Protein AF-A0A2G8KIH5-F1 (afdb_monomer)

pLDDT: mean 81.7, std 19.32, range [26.11, 98.56]

Solvent-accessible surface area (backbone atoms only — not comparable to full-atom values): 13060 Å² total; per-residue (Å²): 134,63,74,64,60,58,49,54,49,52,59,50,45,73,72,44,68,70,53,53,25,52,38,55,35,70,76,50,92,48,73,68,52,42,52,55,34,50,53,52,51,42,63,50,26,66,35,80,38,77,44,37,53,89,46,56,67,70,58,41,51,23,44,48,53,39,52,54,51,31,29,76,66,72,37,60,29,47,30,38,33,29,39,65,13,72,61,48,60,40,80,92,76,56,27,44,30,32,70,84,72,50,72,40,69,66,38,49,30,30,29,28,42,33,41,37,31,71,89,36,71,44,49,58,68,59,51,37,44,48,43,45,48,51,47,59,14,73,49,40,40,38,41,38,36,33,50,36,46,71,54,81,65,51,84,49,62,68,26,32,52,52,31,46,77,64,65,34,45,42,35,41,30,45,97,92,44,54,33,31,52,41,55,90,76,27,39,41,17,34,58,73,90,64,43,76,53,46,73,65,59,49,49,53,52,51,50,51,50,54,51,51,51,51,51,51,53,51,32,66,74,64,76,52,76,69,69,66,60,52,59,69,61,64,76,68,71,71,78,91,72,133

Secondary structure (DSSP, 8-state):
--HHHHHHHHHHHHH--THHHHHHHHT---HHHHHHHHHHHHHHHTSEEE--TTS-HHHHHHHHHHHHHHHHTT--B-EEEEES-EEEEETTTTEEEETTS-EEE--TTB-EEEEEEEEEEPPHHHHHHHHHHHHT-TT--EEEEEEEEPPSB---THHHHHHHHTT-EEEEEETTEEEEEETTTTEEEETTTT-B--HHHHHHHHHHHHHHHHHHHHHHHHT--GGGHHHHHTT-------

Mean predicted aligned error: 10.1 Å

Radius of gyration: 20.55 Å; Cα contacts (8 Å, |Δi|>4): 391; chains: 1; bounding box: 55×41×64 Å

Organism: Stichopus japonicus (NCBI:txid307972)

Structure (mmCIF, N/CA/C/O backbone):
data_AF-A0A2G8KIH5-F1
#
_entry.id   AF-A0A2G8KIH5-F1
#
loop_
_atom_site.group_PDB
_atom_site.id
_atom_site.type_symbol
_atom_site.label_atom_id
_atom_site.label_alt_id
_atom_site.label_comp_id
_atom_site.label_asym_id
_atom_site.label_entity_id
_atom_site.label_seq_id
_atom_site.pdbx_PDB_ins_code
_atom_site.Cartn_x
_atom_site.Cartn_y
_atom_site.Cartn_z
_atom_site.occupancy
_atom_site.B_iso_or_equiv
_atom_site.auth_seq_id
_atom_site.auth_comp_id
_atom_site.auth_asym_id
_atom_site.auth_atom_id
_atom_site.pdbx_PDB_model_num
ATOM 1 N N . MET A 1 1 ? -20.483 -4.257 38.432 1.00 44.75 1 MET A N 1
ATOM 2 C CA . MET A 1 1 ? -19.067 -3.840 38.287 1.00 44.75 1 MET A CA 1
ATOM 3 C C . MET A 1 1 ? -18.610 -3.176 39.581 1.00 44.75 1 MET A C 1
ATOM 5 O O . MET A 1 1 ? -19.359 -2.371 40.115 1.00 44.75 1 MET A O 1
ATOM 9 N N . ASN A 1 2 ? -17.436 -3.543 40.108 1.00 40.69 2 ASN A N 1
ATOM 10 C CA . ASN A 1 2 ? -16.870 -2.993 41.349 1.00 40.69 2 ASN A CA 1
ATOM 11 C C . ASN A 1 2 ? -16.394 -1.539 41.118 1.00 40.69 2 ASN A C 1
ATOM 13 O O . ASN A 1 2 ? -15.631 -1.292 40.184 1.00 40.69 2 ASN A O 1
ATOM 17 N N . SER A 1 3 ? -16.833 -0.589 41.952 1.00 47.31 3 SER A N 1
ATOM 18 C CA . SER A 1 3 ? -16.525 0.851 41.833 1.00 47.31 3 SER A CA 1
ATOM 19 C C . SER A 1 3 ? -15.026 1.169 41.911 1.00 47.31 3 SER A C 1
ATOM 21 O O . SER A 1 3 ? -14.581 2.189 41.390 1.00 47.31 3 SER A O 1
ATOM 23 N N . ILE A 1 4 ? -14.236 0.270 42.501 1.00 46.50 4 ILE A N 1
ATOM 24 C CA . ILE A 1 4 ? -12.775 0.369 42.580 1.00 46.50 4 ILE A CA 1
ATOM 25 C C . ILE A 1 4 ? -12.133 0.058 41.221 1.00 46.50 4 ILE A C 1
ATOM 27 O O . ILE A 1 4 ? -11.224 0.763 40.794 1.00 46.50 4 ILE A O 1
ATOM 31 N N . ALA A 1 5 ? -12.643 -0.944 40.498 1.00 43.53 5 ALA A N 1
ATOM 32 C CA . ALA A 1 5 ? -12.112 -1.324 39.188 1.00 43.53 5 ALA A CA 1
ATOM 33 C C . ALA A 1 5 ? -12.345 -0.225 38.137 1.00 43.53 5 ALA A C 1
ATOM 35 O O . ALA A 1 5 ? -11.455 0.070 37.345 1.00 43.53 5 ALA A O 1
ATOM 36 N N . ALA A 1 6 ? -13.511 0.428 38.175 1.00 43.19 6 ALA A N 1
ATOM 37 C CA . ALA A 1 6 ? -13.822 1.551 37.290 1.00 43.19 6 ALA A CA 1
ATOM 38 C C . ALA A 1 6 ? -12.925 2.774 37.558 1.00 43.19 6 ALA A C 1
ATOM 40 O O . ALA A 1 6 ? -12.459 3.416 36.620 1.00 43.19 6 ALA A O 1
ATOM 41 N N . ARG A 1 7 ? -12.640 3.069 38.835 1.00 47.34 7 ARG A N 1
ATOM 42 C CA . ARG A 1 7 ? -11.774 4.187 39.234 1.00 47.34 7 ARG A CA 1
ATOM 43 C C . ARG A 1 7 ? -10.314 3.947 38.845 1.00 47.34 7 ARG A C 1
ATOM 45 O O . ARG A 1 7 ? -9.699 4.817 38.243 1.00 47.34 7 ARG A O 1
ATOM 52 N N . ASN A 1 8 ? -9.804 2.739 39.082 1.00 52.28 8 ASN A N 1
ATOM 53 C CA . ASN A 1 8 ? -8.441 2.363 38.698 1.00 52.28 8 ASN A CA 1
ATOM 54 C C . ASN A 1 8 ? -8.235 2.411 37.178 1.00 52.28 8 ASN A C 1
ATOM 56 O O . ASN A 1 8 ? -7.179 2.834 36.715 1.00 52.28 8 ASN A O 1
ATOM 60 N N . LEU A 1 9 ? -9.248 2.011 36.400 1.00 52.78 9 LEU A N 1
ATOM 61 C CA . LEU A 1 9 ? -9.215 2.123 34.944 1.00 52.78 9 LEU A CA 1
ATOM 62 C C . LEU A 1 9 ? -9.191 3.592 34.501 1.00 52.78 9 LEU A C 1
ATOM 64 O O . LEU A 1 9 ? -8.391 3.954 33.647 1.00 52.78 9 LEU A O 1
ATOM 68 N N . HIS A 1 10 ? -10.009 4.451 35.112 1.00 52.84 10 HIS A N 1
ATOM 69 C CA . HIS A 1 10 ? -10.031 5.886 34.820 1.00 52.84 10 HIS A CA 1
ATOM 70 C C . HIS A 1 10 ? -8.690 6.578 35.131 1.00 52.84 10 HIS A C 1
ATOM 72 O O . HIS A 1 10 ? -8.164 7.319 34.299 1.00 52.84 10 HIS A O 1
ATOM 78 N N . ASP A 1 11 ? -8.094 6.287 36.290 1.00 56.62 11 ASP A N 1
ATOM 79 C CA . ASP A 1 11 ? -6.792 6.839 36.687 1.00 56.62 11 ASP A CA 1
ATOM 80 C C . ASP A 1 11 ? -5.658 6.341 35.783 1.00 56.62 11 ASP A C 1
ATOM 82 O O . ASP A 1 11 ? -4.744 7.099 35.454 1.00 56.62 11 ASP A O 1
ATOM 86 N N . TYR A 1 12 ? -5.728 5.082 35.344 1.00 56.78 12 TYR A N 1
ATOM 87 C CA . TYR A 1 12 ? -4.801 4.520 34.367 1.00 56.78 12 TYR A CA 1
ATOM 88 C C . TYR A 1 12 ? -4.930 5.226 33.010 1.00 56.78 12 TYR A C 1
ATOM 90 O O . TYR A 1 12 ? -3.930 5.713 32.488 1.00 56.78 12 TYR A O 1
ATOM 98 N N . LEU A 1 13 ? -6.155 5.378 32.489 1.00 55.88 13 LEU A N 1
ATOM 99 C CA . LEU A 1 13 ? -6.454 6.048 31.216 1.00 55.88 13 LEU A CA 1
ATOM 100 C C . LEU A 1 13 ? -5.946 7.494 31.155 1.00 55.88 13 LEU A C 1
ATOM 102 O O . LEU A 1 13 ? -5.485 7.942 30.108 1.00 55.88 13 LEU A O 1
ATOM 106 N N . ASN A 1 14 ? -6.008 8.232 32.263 1.00 61.22 14 ASN A N 1
ATOM 107 C CA . ASN A 1 14 ? -5.551 9.623 32.312 1.00 61.22 14 ASN A CA 1
ATOM 108 C C . ASN A 1 14 ? -4.023 9.775 32.373 1.00 61.22 14 ASN A C 1
ATOM 110 O O . ASN A 1 14 ? -3.515 10.866 32.119 1.00 61.22 14 ASN A O 1
ATOM 114 N N . ARG A 1 15 ? -3.283 8.705 32.689 1.00 60.44 15 ARG A N 1
ATOM 115 C CA . ARG A 1 15 ? -1.810 8.713 32.745 1.00 60.44 15 ARG A CA 1
ATOM 116 C C . ARG A 1 15 ? -1.147 8.348 31.420 1.00 60.44 15 ARG A C 1
ATOM 118 O O . ARG A 1 15 ? 0.047 8.588 31.263 1.00 60.44 15 ARG A O 1
ATOM 125 N N . ILE A 1 16 ? -1.892 7.769 30.483 1.00 58.06 16 ILE A N 1
ATOM 126 C CA . ILE A 1 16 ? -1.379 7.371 29.168 1.00 58.06 16 ILE A CA 1
ATOM 127 C C . ILE A 1 16 ? -1.560 8.516 28.167 1.00 58.06 16 ILE A C 1
ATOM 129 O O . ILE A 1 16 ? -2.554 9.240 28.206 1.00 58.06 16 ILE A O 1
ATOM 133 N N . GLN A 1 17 ? -0.597 8.704 27.265 1.00 55.84 17 GLN A N 1
ATOM 134 C CA . GLN A 1 17 ? -0.629 9.763 26.251 1.00 55.84 17 GLN A CA 1
ATOM 135 C C . GLN A 1 17 ? -0.880 9.186 24.852 1.00 55.84 17 GLN A C 1
ATOM 137 O O . GLN A 1 17 ? -0.454 8.079 24.532 1.00 55.84 17 GLN A O 1
ATOM 142 N N . GLY A 1 18 ? -1.560 9.953 23.996 1.00 62.53 18 GLY A N 1
ATOM 143 C CA . GLY A 1 18 ? -1.723 9.625 22.576 1.00 62.53 18 GLY A CA 1
ATOM 144 C C . GLY A 1 18 ? -2.554 8.364 22.300 1.00 62.53 18 GLY A C 1
ATOM 145 O O . GLY A 1 18 ? -3.631 8.180 22.868 1.00 62.53 18 GLY A O 1
ATOM 146 N N . CYS A 1 19 ? -2.062 7.509 21.397 1.00 54.28 19 CYS A N 1
ATOM 147 C CA . CYS A 1 19 ? -2.778 6.327 20.896 1.00 54.28 19 CYS A CA 1
ATOM 148 C C . CYS A 1 19 ? -3.065 5.280 21.984 1.00 54.28 19 CYS A C 1
ATOM 150 O O . CYS A 1 19 ? -4.083 4.597 21.909 1.00 54.28 19 CYS A O 1
ATOM 152 N N . ASP A 1 20 ? -2.231 5.194 23.023 1.00 58.31 20 ASP A N 1
ATOM 153 C CA . ASP A 1 20 ? -2.414 4.233 24.117 1.00 58.31 20 ASP A CA 1
ATOM 154 C C . ASP A 1 20 ? -3.652 4.564 24.970 1.00 58.31 20 ASP A C 1
ATOM 156 O O . ASP A 1 20 ? -4.414 3.675 25.354 1.00 58.31 20 ASP A O 1
ATOM 160 N N . ARG A 1 21 ? -3.913 5.860 25.201 1.00 63.53 21 ARG A N 1
ATOM 161 C CA . ARG A 1 21 ? -5.134 6.329 25.876 1.00 63.53 21 ARG A CA 1
ATOM 162 C C . ARG A 1 21 ? -6.376 5.968 25.066 1.00 63.53 21 ARG A C 1
ATOM 164 O O . ARG A 1 21 ? -7.368 5.515 25.628 1.00 63.53 21 ARG A O 1
ATOM 171 N N . LEU A 1 22 ? -6.309 6.127 23.745 1.00 57.97 22 LEU A N 1
ATOM 172 C CA . LEU A 1 22 ? -7.418 5.843 22.832 1.00 57.97 22 LEU A CA 1
ATOM 173 C C . LEU A 1 22 ? -7.707 4.345 22.703 1.00 57.97 22 LEU A C 1
ATOM 175 O O . LEU A 1 22 ? -8.871 3.951 22.747 1.00 57.97 22 LEU A O 1
ATOM 179 N N . ALA A 1 23 ? -6.672 3.508 22.619 1.00 55.03 23 ALA A N 1
ATOM 180 C CA . ALA A 1 23 ? -6.821 2.054 22.615 1.00 55.03 23 ALA A CA 1
ATOM 181 C C . ALA A 1 23 ? -7.496 1.551 23.902 1.00 55.03 23 ALA A C 1
ATOM 183 O O . ALA A 1 23 ? -8.352 0.671 23.862 1.00 55.03 23 ALA A O 1
ATOM 184 N N . ALA A 1 24 ? -7.176 2.154 25.045 1.00 57.16 24 ALA A N 1
ATOM 185 C CA . ALA A 1 24 ? -7.791 1.793 26.312 1.00 57.16 24 ALA A CA 1
ATOM 186 C C . ALA A 1 24 ? -9.227 2.362 26.474 1.00 57.16 24 ALA A C 1
ATOM 188 O O . ALA A 1 24 ? -10.073 1.708 27.091 1.00 57.16 24 ALA A O 1
ATOM 189 N N . PHE A 1 25 ? -9.564 3.499 25.844 1.00 60.28 25 PHE A N 1
ATOM 190 C CA . PHE A 1 25 ? -10.954 3.980 25.734 1.00 60.28 25 PHE A CA 1
ATOM 191 C C . PHE A 1 25 ? -11.845 3.031 24.920 1.00 60.28 25 PHE A C 1
ATOM 193 O O . PHE A 1 25 ? -12.994 2.803 25.294 1.00 60.28 25 PHE A O 1
ATOM 200 N N . VAL A 1 26 ? -11.316 2.426 23.849 1.00 54.31 26 VAL A N 1
ATOM 201 C CA . VAL A 1 26 ? -12.044 1.433 23.034 1.00 54.31 26 VAL A CA 1
ATOM 202 C C . VAL A 1 26 ? -12.503 0.220 23.854 1.00 54.31 26 VAL A C 1
ATOM 204 O O . VAL A 1 26 ? -13.514 -0.391 23.514 1.00 54.31 26 VAL A O 1
ATOM 207 N N . CYS A 1 27 ? -11.803 -0.106 24.942 1.00 53.06 27 CYS A N 1
ATOM 208 C CA . CYS A 1 27 ? -12.094 -1.246 25.813 1.00 53.06 27 CYS A CA 1
ATOM 209 C C . CYS A 1 27 ? -13.079 -0.943 26.966 1.00 53.06 27 CYS A C 1
ATOM 211 O O . CYS A 1 27 ? -13.251 -1.792 27.840 1.00 53.06 27 CYS A O 1
ATOM 213 N N . SER A 1 28 ? -13.695 0.247 27.024 1.00 55.59 28 SER A N 1
ATOM 214 C CA . SER A 1 28 ? -14.550 0.680 28.149 1.00 55.59 28 SER A CA 1
ATOM 215 C C . SER A 1 28 ? -16.063 0.611 27.844 1.00 55.59 28 SER A C 1
ATOM 217 O O . SER A 1 28 ? -16.487 0.805 26.709 1.00 55.59 28 SER A O 1
ATOM 219 N N . ASN A 1 29 ? -16.891 0.346 28.872 1.00 51.88 29 ASN A N 1
ATOM 220 C CA . ASN A 1 29 ? -18.292 -0.119 28.744 1.00 51.88 29 ASN A CA 1
ATOM 221 C C . ASN A 1 29 ? -19.403 0.923 29.030 1.00 51.88 29 ASN A C 1
ATOM 223 O O . ASN A 1 29 ? -20.553 0.526 29.228 1.00 51.88 29 ASN A O 1
ATOM 227 N N . THR A 1 30 ? -19.129 2.232 29.094 1.00 58.56 30 THR A N 1
ATOM 228 C CA . THR A 1 30 ? -20.209 3.235 29.252 1.00 58.56 30 THR A CA 1
ATOM 229 C C . THR A 1 30 ? -20.526 3.939 27.934 1.00 58.56 30 THR A C 1
ATOM 231 O O . THR A 1 30 ? -19.651 4.151 27.097 1.00 58.56 30 THR A O 1
ATOM 234 N N . LYS A 1 31 ? -21.801 4.297 27.737 1.00 60.53 31 LYS A N 1
ATOM 235 C CA . LYS A 1 31 ? -22.303 4.867 26.477 1.00 60.53 31 LYS A CA 1
ATOM 236 C C . LYS A 1 31 ? -21.654 6.219 26.135 1.00 60.53 31 LYS A C 1
ATOM 238 O O . LYS A 1 31 ? -21.256 6.417 24.996 1.00 60.53 31 LYS A O 1
ATOM 243 N N . GLU A 1 32 ? -21.470 7.097 27.121 1.00 61.38 32 GLU A N 1
ATOM 244 C CA . GLU A 1 32 ? -20.776 8.386 26.938 1.00 61.38 32 GLU A CA 1
ATOM 245 C C . GLU A 1 32 ? -19.287 8.207 26.603 1.00 61.38 32 GLU A C 1
ATOM 247 O O . GLU A 1 32 ? -18.775 8.869 25.704 1.00 61.38 32 GLU A O 1
ATOM 252 N N . GLN A 1 33 ? -18.596 7.260 27.249 1.00 63.09 33 GLN A N 1
ATOM 253 C CA . GLN A 1 33 ? -17.182 6.981 26.960 1.00 63.09 33 GLN A CA 1
ATOM 254 C C . GLN A 1 33 ? -16.986 6.342 25.578 1.00 63.09 33 GLN A C 1
ATOM 256 O O . GLN A 1 33 ? -15.967 6.577 24.930 1.00 63.09 33 GLN A O 1
ATOM 261 N N . LEU A 1 34 ? -17.965 5.566 25.103 1.00 63.59 34 LEU A N 1
ATOM 262 C CA . LEU A 1 34 ? -17.984 5.009 23.748 1.00 63.59 34 LEU A CA 1
ATOM 263 C C . LEU A 1 34 ? -18.144 6.101 22.680 1.00 63.59 34 LEU A C 1
ATOM 265 O O . LEU A 1 34 ? -17.485 6.032 21.638 1.00 63.59 34 LEU A O 1
ATOM 269 N N . GLU A 1 35 ? -18.981 7.113 22.924 1.00 66.69 35 GLU A N 1
ATOM 270 C CA . GLU A 1 35 ? -19.151 8.250 22.010 1.00 66.69 35 GLU A CA 1
ATOM 271 C C . GLU A 1 35 ? -17.918 9.160 21.990 1.00 66.69 35 GLU A C 1
ATOM 273 O O . GLU A 1 35 ? -17.405 9.485 20.915 1.00 66.69 35 GLU A O 1
ATOM 278 N N . GLU A 1 36 ? -17.382 9.508 23.161 1.00 69.62 36 GLU A N 1
ATOM 279 C CA . GLU A 1 36 ? -16.165 10.315 23.277 1.00 69.62 36 GLU A CA 1
ATOM 280 C C . GLU A 1 36 ? -14.950 9.593 22.670 1.00 69.62 36 GLU A C 1
ATOM 282 O O . GLU A 1 36 ? -14.199 10.177 21.882 1.00 69.62 36 GLU A O 1
ATOM 287 N N . GLY A 1 37 ? -14.816 8.289 22.935 1.00 68.12 37 GLY A N 1
ATOM 288 C CA . GLY A 1 37 ? -13.809 7.431 22.317 1.00 68.12 37 GLY A CA 1
ATOM 289 C C . GLY A 1 37 ? -13.945 7.378 20.794 1.00 68.12 37 GLY A C 1
ATOM 290 O O . GLY A 1 37 ? -12.952 7.520 20.085 1.00 68.12 37 GLY A O 1
ATOM 291 N N . SER A 1 38 ? -15.167 7.260 20.264 1.00 71.25 38 SER A N 1
ATOM 292 C CA . SER A 1 38 ? -15.409 7.249 18.812 1.00 71.25 38 SER A CA 1
ATOM 293 C C . SER A 1 38 ? -15.054 8.582 18.150 1.00 71.25 38 SER A C 1
ATOM 295 O O . SER A 1 38 ? -14.462 8.594 17.069 1.00 71.25 38 SER A O 1
ATOM 297 N N . LYS A 1 39 ? -15.357 9.712 18.803 1.00 75.38 39 LYS A N 1
ATOM 298 C CA . LYS A 1 39 ? -14.958 11.047 18.333 1.00 75.38 39 LYS A CA 1
ATOM 299 C C . LYS A 1 39 ? -13.437 11.196 18.313 1.00 75.38 39 LYS A C 1
ATOM 301 O O . LYS A 1 39 ? -12.877 11.699 17.343 1.00 75.38 39 LYS A O 1
ATOM 306 N N . ALA A 1 40 ? -12.761 10.722 19.354 1.00 74.94 40 ALA A N 1
ATOM 307 C CA . ALA A 1 40 ? -11.313 10.809 19.445 1.00 74.94 40 ALA A CA 1
ATOM 308 C C . ALA A 1 40 ? -10.599 9.898 18.426 1.00 74.94 40 ALA A C 1
ATOM 310 O O . ALA A 1 40 ? -9.659 10.343 17.770 1.00 74.94 40 ALA A O 1
ATOM 311 N N . ILE A 1 41 ? -11.088 8.669 18.218 1.00 78.31 41 ILE A N 1
ATOM 312 C CA . ILE A 1 41 ? -10.602 7.765 17.159 1.00 78.31 41 ILE A CA 1
ATOM 313 C C . ILE A 1 41 ? -10.773 8.411 15.788 1.00 78.31 41 ILE A C 1
ATOM 315 O O . ILE A 1 41 ? -9.831 8.415 14.999 1.00 78.31 41 ILE A O 1
ATOM 319 N N . ARG A 1 42 ? -11.944 9.002 15.516 1.00 83.50 42 ARG A N 1
ATOM 320 C CA . ARG A 1 42 ? -12.210 9.710 14.259 1.00 83.50 42 ARG A CA 1
ATOM 321 C C . ARG A 1 42 ? -11.207 10.838 14.029 1.00 83.50 42 ARG A C 1
ATOM 323 O O . ARG A 1 42 ? -10.658 10.925 12.940 1.00 83.50 42 ARG A O 1
ATOM 330 N N . ASN A 1 43 ? -10.921 11.648 15.047 1.00 79.19 43 ASN A N 1
ATOM 331 C CA . ASN A 1 43 ? -9.950 12.738 14.929 1.00 79.19 43 ASN A CA 1
ATOM 332 C C . ASN A 1 43 ? -8.535 12.246 14.587 1.00 79.19 43 ASN A C 1
ATOM 334 O O . ASN A 1 43 ? -7.806 12.945 13.885 1.00 79.19 43 ASN A O 1
ATOM 338 N N . VAL A 1 44 ? -8.133 11.074 15.093 1.00 82.69 44 VAL A N 1
ATOM 339 C CA . VAL A 1 44 ? -6.844 10.457 14.742 1.00 82.69 44 VAL A CA 1
ATOM 340 C C . VAL A 1 44 ? -6.877 9.906 13.321 1.00 82.69 44 VAL A C 1
ATOM 342 O O . VAL A 1 44 ? -5.991 10.219 12.538 1.00 82.69 44 VAL A O 1
ATOM 345 N N . CYS A 1 45 ? -7.917 9.150 12.969 1.00 89.06 45 CYS A N 1
ATOM 346 C CA . CYS A 1 45 ? -8.030 8.486 11.668 1.00 89.06 45 CYS A CA 1
ATOM 347 C C . CYS A 1 45 ? -8.276 9.456 10.503 1.00 89.06 45 CYS A C 1
ATOM 349 O O . CYS A 1 45 ? -8.079 9.078 9.358 1.00 89.06 45 CYS A O 1
ATOM 351 N N . GLN A 1 46 ? -8.695 10.695 10.777 1.00 90.25 46 GLN A N 1
ATOM 352 C CA . GLN A 1 46 ? -8.819 11.751 9.768 1.00 90.25 46 GLN A CA 1
ATOM 353 C C . GLN A 1 46 ? -7.475 12.342 9.326 1.00 90.25 46 GLN A C 1
ATOM 355 O O . GLN A 1 46 ? -7.427 13.071 8.336 1.00 90.25 46 GLN A O 1
ATOM 360 N N . LYS A 1 47 ? -6.403 12.056 10.068 1.00 88.38 47 LYS A N 1
ATOM 361 C CA . LYS A 1 47 ? -5.035 12.469 9.762 1.00 88.38 47 LYS A CA 1
ATOM 362 C C . LYS A 1 47 ? -4.240 11.274 9.251 1.00 88.38 47 LYS A C 1
ATOM 364 O O . LYS A 1 47 ? -4.698 10.136 9.304 1.00 88.38 47 LYS A O 1
ATOM 369 N N . GLU A 1 48 ? -3.027 11.555 8.803 1.00 91.81 48 GLU A N 1
ATOM 370 C CA . GLU A 1 48 ? -2.020 10.531 8.571 1.00 91.81 48 GLU A CA 1
ATOM 371 C C . GLU A 1 48 ? -1.644 9.841 9.892 1.00 91.81 48 GLU A C 1
ATOM 373 O O . GLU A 1 48 ? -1.335 10.501 10.892 1.00 91.81 48 GLU A O 1
ATOM 378 N N . VAL A 1 49 ? -1.707 8.507 9.906 1.00 92.88 49 VAL A N 1
ATOM 379 C CA . VAL A 1 49 ? -1.360 7.682 11.066 1.00 92.88 49 VAL A CA 1
ATOM 380 C C . VAL A 1 49 ? -0.095 6.886 10.771 1.00 92.88 49 VAL A C 1
ATOM 382 O O . VAL A 1 49 ? -0.082 5.997 9.924 1.00 92.88 49 VAL A O 1
ATOM 385 N N . ASP A 1 50 ? 0.959 7.173 11.526 1.00 92.38 50 ASP A N 1
ATOM 386 C CA . ASP A 1 50 ? 2.261 6.532 11.359 1.00 92.38 50 ASP A CA 1
ATOM 387 C C . ASP A 1 50 ? 2.397 5.241 12.193 1.00 92.38 50 ASP A C 1
ATOM 389 O O . ASP A 1 50 ? 2.324 5.242 13.433 1.00 92.38 50 ASP A O 1
ATOM 393 N N . VAL A 1 51 ? 2.644 4.129 11.500 1.00 94.88 51 VAL A N 1
ATOM 394 C CA . VAL A 1 51 ? 3.062 2.839 12.058 1.00 94.88 51 VAL A CA 1
ATOM 395 C C . VAL A 1 51 ? 4.548 2.655 11.756 1.00 94.88 51 VAL A C 1
ATOM 397 O O . VAL A 1 51 ? 4.925 1.912 10.854 1.00 94.88 51 VAL A O 1
ATOM 400 N N . SER A 1 52 ? 5.396 3.345 12.518 1.00 93.75 52 SER A N 1
ATOM 401 C CA . SER A 1 52 ? 6.848 3.335 12.316 1.00 93.75 52 SER A CA 1
ATOM 402 C C . SER A 1 52 ? 7.584 2.214 13.054 1.00 93.75 52 SER A C 1
ATOM 404 O O . SER A 1 52 ? 7.284 1.921 14.214 1.00 93.75 52 SER A O 1
ATOM 406 N N . TRP A 1 53 ? 8.630 1.664 12.426 1.00 94.19 53 TRP A N 1
ATOM 407 C CA . TRP A 1 53 ? 9.600 0.764 13.062 1.00 94.19 53 TRP A CA 1
ATOM 408 C C . TRP A 1 53 ? 10.331 1.412 14.245 1.00 94.19 53 TRP A C 1
ATOM 410 O O . TRP A 1 53 ? 10.660 0.730 15.212 1.00 94.19 53 TRP A O 1
ATOM 420 N N . PHE A 1 54 ? 10.520 2.733 14.216 1.00 90.88 54 PHE A N 1
ATOM 421 C CA . PHE A 1 54 ? 11.189 3.484 15.281 1.00 90.88 54 PHE A CA 1
ATOM 422 C C . PHE A 1 54 ? 10.313 3.660 16.530 1.00 90.88 54 PHE A C 1
ATOM 424 O O . PHE A 1 54 ? 10.796 4.040 17.601 1.00 90.88 54 PHE A O 1
ATOM 431 N N . HIS A 1 55 ? 9.013 3.373 16.432 1.00 88.00 55 HIS A N 1
ATOM 432 C CA . HIS A 1 55 ? 8.137 3.336 17.592 1.00 88.00 55 HIS A CA 1
ATOM 433 C C . HIS A 1 55 ? 8.356 2.061 18.407 1.00 88.00 55 HIS A C 1
ATOM 435 O O . HIS A 1 55 ? 8.504 0.971 17.861 1.00 88.00 55 HIS A O 1
ATOM 441 N N . LYS A 1 56 ? 8.268 2.182 19.738 1.00 89.31 56 LYS A N 1
ATOM 442 C CA . LYS A 1 56 ? 8.204 1.017 20.632 1.00 89.31 56 LYS A CA 1
ATOM 443 C C . LYS A 1 56 ? 7.061 0.092 20.210 1.00 89.31 56 LYS A C 1
ATOM 445 O O . LYS A 1 56 ? 5.980 0.575 19.866 1.00 89.31 56 LYS A O 1
ATOM 450 N N . GLU A 1 57 ? 7.268 -1.218 20.335 1.00 93.44 57 GLU A N 1
ATOM 451 C CA . GLU A 1 57 ? 6.263 -2.234 19.989 1.00 93.44 57 GLU A CA 1
ATOM 452 C C . GLU A 1 57 ? 4.904 -1.952 20.649 1.00 93.44 57 GLU A C 1
ATOM 454 O O . GLU A 1 57 ? 3.869 -2.060 19.998 1.00 93.44 57 GLU A O 1
ATOM 459 N N . THR A 1 58 ? 4.892 -1.511 21.914 1.00 87.19 58 THR A N 1
ATOM 460 C CA . THR A 1 58 ? 3.658 -1.158 22.634 1.00 87.19 58 THR A CA 1
ATOM 461 C C . THR A 1 58 ? 2.858 -0.073 21.916 1.00 87.19 58 THR A C 1
ATOM 463 O O . THR A 1 58 ? 1.652 -0.222 21.747 1.00 87.19 58 THR A O 1
ATOM 466 N N . ARG A 1 59 ? 3.529 0.977 21.427 1.00 87.62 59 ARG A N 1
ATOM 467 C CA . ARG A 1 59 ? 2.892 2.064 20.677 1.00 87.62 59 ARG A CA 1
ATOM 468 C C . ARG A 1 59 ? 2.403 1.573 19.317 1.00 87.62 59 ARG A C 1
ATOM 470 O O . ARG A 1 59 ? 1.268 1.865 18.962 1.00 87.62 59 ARG A O 1
ATOM 477 N N . GLN A 1 60 ? 3.216 0.806 18.583 1.00 88.38 60 GLN A N 1
ATOM 478 C CA . GLN A 1 60 ? 2.792 0.219 17.302 1.00 88.38 60 GLN A CA 1
ATOM 479 C C . GLN A 1 60 ? 1.538 -0.650 17.481 1.00 88.38 60 GLN A C 1
ATOM 481 O O . GLN A 1 60 ? 0.569 -0.505 16.739 1.00 88.38 60 GLN A O 1
ATOM 486 N N . ARG A 1 61 ? 1.520 -1.504 18.512 1.00 93.25 61 ARG A N 1
ATOM 487 C CA . ARG A 1 61 ? 0.390 -2.379 18.844 1.00 93.25 61 ARG A CA 1
ATOM 488 C C . ARG A 1 61 ? -0.870 -1.578 19.165 1.00 93.25 61 ARG A C 1
ATOM 490 O O . ARG A 1 61 ? -1.937 -1.908 18.654 1.00 93.25 61 ARG A O 1
ATOM 497 N N . SER A 1 62 ? -0.760 -0.520 19.969 1.00 85.25 62 SER A N 1
ATOM 498 C CA . SER A 1 62 ? -1.886 0.375 20.257 1.00 85.25 62 SER A CA 1
ATOM 499 C C . SER A 1 62 ? -2.412 1.069 19.002 1.00 85.25 62 SER A C 1
ATOM 501 O O . SER A 1 62 ? -3.627 1.140 18.822 1.00 85.25 62 SER A O 1
ATOM 503 N N . THR A 1 63 ? -1.528 1.535 18.113 1.00 88.94 63 THR A N 1
ATOM 504 C CA . THR A 1 63 ? -1.917 2.135 16.829 1.00 88.94 63 THR A CA 1
ATOM 505 C C . THR A 1 63 ? -2.660 1.132 15.946 1.00 88.94 63 THR A C 1
ATOM 507 O O . THR A 1 63 ? -3.749 1.442 15.472 1.00 88.94 63 THR A O 1
ATOM 510 N N . ILE A 1 64 ? -2.143 -0.090 15.781 1.00 94.12 64 ILE A N 1
ATOM 511 C CA . ILE A 1 64 ? -2.804 -1.148 14.997 1.00 94.12 64 ILE A CA 1
ATOM 512 C C . ILE A 1 64 ? -4.187 -1.468 15.576 1.00 94.12 64 ILE A C 1
ATOM 514 O O . ILE A 1 64 ? -5.179 -1.466 14.851 1.00 94.12 64 ILE A O 1
ATOM 518 N N . ASN A 1 65 ? -4.285 -1.662 16.895 1.00 89.88 65 ASN A N 1
ATOM 519 C CA . ASN A 1 65 ? -5.562 -1.937 17.557 1.00 89.88 65 ASN A CA 1
ATOM 520 C C . ASN A 1 65 ? -6.576 -0.798 17.362 1.00 89.88 65 ASN A C 1
ATOM 522 O O . ASN A 1 65 ? -7.774 -1.057 17.210 1.00 89.88 65 ASN A O 1
ATOM 526 N N . LEU A 1 66 ? -6.115 0.457 17.367 1.00 89.25 66 LEU A N 1
ATOM 527 C CA . LEU A 1 66 ? -6.943 1.631 17.099 1.00 89.25 66 LEU A CA 1
ATOM 528 C C . LEU A 1 66 ? -7.467 1.621 15.661 1.00 89.25 66 LEU A C 1
ATOM 530 O O . LEU A 1 66 ? -8.669 1.802 15.468 1.00 89.25 66 LEU A O 1
ATOM 534 N N . LEU A 1 67 ? -6.601 1.368 14.678 1.00 94.25 67 LEU A N 1
ATOM 535 C CA . LEU A 1 67 ? -6.955 1.318 13.256 1.00 94.25 67 LEU A CA 1
ATOM 536 C C . LEU A 1 67 ? -7.954 0.191 12.961 1.00 94.25 67 LEU A C 1
ATOM 538 O O . LEU A 1 67 ? -8.996 0.423 12.348 1.00 94.25 67 LEU A O 1
ATOM 542 N N . GLU A 1 68 ? -7.715 -1.010 13.488 1.00 95.00 68 GLU A N 1
ATOM 543 C CA . GLU A 1 68 ? -8.657 -2.127 13.355 1.00 95.00 68 GLU A CA 1
ATOM 544 C C . GLU A 1 68 ? -10.000 -1.830 14.028 1.00 95.00 68 GLU A C 1
ATOM 546 O O . GLU A 1 68 ? -11.064 -2.189 13.523 1.00 95.00 68 GLU A O 1
ATOM 551 N N . SER A 1 69 ? -9.971 -1.151 15.175 1.00 87.75 69 SER A N 1
ATOM 552 C CA . SER A 1 69 ? -11.186 -0.737 15.874 1.00 87.75 69 SER A CA 1
ATOM 553 C C . SER A 1 69 ? -11.949 0.351 15.125 1.00 87.75 69 SER A C 1
ATOM 555 O O . SER A 1 69 ? -13.179 0.361 15.187 1.00 87.75 69 SER A O 1
ATOM 557 N N . ALA A 1 70 ? -11.248 1.257 14.441 1.00 88.38 70 ALA A N 1
ATOM 558 C CA . ALA A 1 70 ? -11.841 2.275 13.585 1.00 88.38 70 ALA A CA 1
ATOM 559 C C . ALA A 1 70 ? -12.541 1.625 12.387 1.00 88.38 70 ALA A C 1
ATOM 561 O O . ALA A 1 70 ? -13.731 1.865 12.182 1.00 88.38 70 ALA A O 1
ATOM 562 N N . SER A 1 71 ? -11.855 0.716 11.687 1.00 95.00 71 SER A N 1
ATOM 563 C CA . SER A 1 71 ? -12.427 -0.030 10.561 1.00 95.00 71 SER A CA 1
ATOM 564 C C . SER A 1 71 ? -13.647 -0.858 10.973 1.00 95.00 71 SER A C 1
ATOM 566 O O . SER A 1 71 ? -14.701 -0.725 10.357 1.00 95.00 71 SER A O 1
ATOM 568 N N . LYS A 1 72 ? -13.589 -1.596 12.093 1.00 92.50 72 LYS A N 1
ATOM 569 C CA . LYS A 1 72 ? -14.748 -2.343 12.634 1.00 92.50 72 LYS A CA 1
ATOM 570 C C . LYS A 1 72 ? -15.953 -1.458 12.965 1.00 92.50 72 LYS A C 1
ATOM 572 O O . LYS A 1 72 ? -17.085 -1.931 12.947 1.00 92.50 72 LYS A O 1
ATOM 577 N N . LYS A 1 73 ? -15.721 -0.187 13.303 1.00 89.38 73 LYS A N 1
ATOM 578 C CA . LYS A 1 73 ? -16.768 0.806 13.587 1.00 89.38 73 LYS A CA 1
ATOM 579 C C . LYS A 1 73 ? -17.171 1.619 12.352 1.00 89.38 73 LYS A C 1
ATOM 581 O O . LYS A 1 73 ? -17.885 2.609 12.499 1.00 89.38 73 LYS A O 1
ATOM 586 N N . ASN A 1 74 ? -16.719 1.232 11.158 1.00 93.56 74 ASN A N 1
ATOM 587 C CA . ASN A 1 74 ? -16.924 1.965 9.909 1.00 93.56 74 ASN A CA 1
ATOM 588 C C . ASN A 1 74 ? -16.473 3.438 9.987 1.00 93.56 74 ASN A C 1
ATOM 590 O O . ASN A 1 74 ? -17.077 4.327 9.386 1.00 93.56 74 ASN A O 1
ATOM 594 N N . ILE A 1 75 ? -15.428 3.721 10.769 1.00 91.94 75 ILE A N 1
ATOM 595 C CA . ILE A 1 75 ? -14.806 5.044 10.825 1.00 91.94 75 ILE A CA 1
ATOM 596 C C . ILE A 1 75 ? -13.802 5.130 9.664 1.00 91.94 75 ILE A C 1
ATOM 598 O O . ILE A 1 75 ? -12.928 4.262 9.580 1.00 91.94 75 ILE A O 1
ATOM 602 N N . PRO A 1 76 ? -13.902 6.146 8.783 1.00 95.56 76 PRO A N 1
ATOM 603 C CA . PRO A 1 76 ? -12.934 6.359 7.710 1.00 95.56 76 PRO A CA 1
ATOM 604 C C . PRO A 1 76 ? -11.520 6.548 8.254 1.00 95.56 76 PRO A C 1
ATOM 606 O O . PRO A 1 76 ? -11.325 7.288 9.223 1.00 95.56 76 PRO A O 1
ATOM 609 N N . ILE A 1 77 ? -10.558 5.884 7.619 1.00 97.75 77 ILE A N 1
ATOM 610 C CA . ILE A 1 77 ? -9.131 6.032 7.897 1.00 97.75 77 ILE A CA 1
ATOM 611 C C . ILE A 1 77 ? -8.515 6.675 6.662 1.00 97.75 77 ILE A C 1
ATOM 613 O O . ILE A 1 77 ? -8.414 6.041 5.615 1.00 97.75 77 ILE A O 1
ATOM 617 N N . THR A 1 78 ? -8.142 7.946 6.787 1.00 97.12 78 THR A N 1
ATOM 618 C CA . THR A 1 78 ? -7.666 8.759 5.668 1.00 97.12 78 THR A CA 1
ATOM 619 C C . THR A 1 78 ? -6.357 8.218 5.115 1.00 97.12 78 THR A C 1
ATOM 621 O O . THR A 1 78 ? -6.269 7.984 3.917 1.00 97.12 78 THR A O 1
ATOM 624 N N . SER A 1 79 ? -5.344 8.009 5.961 1.00 97.38 79 SER A N 1
ATOM 625 C CA . SER A 1 79 ? -4.028 7.565 5.495 1.00 97.38 79 SER A CA 1
ATOM 626 C C . SER A 1 79 ? -3.242 6.840 6.586 1.00 97.38 79 SER A C 1
ATOM 628 O O . SER A 1 79 ? -3.267 7.241 7.755 1.00 97.38 79 SER A O 1
ATOM 630 N N . ILE A 1 80 ? -2.550 5.766 6.203 1.00 97.94 80 ILE A N 1
ATOM 631 C CA . ILE A 1 80 ? -1.571 5.060 7.038 1.00 97.94 80 ILE A CA 1
ATOM 632 C C . ILE A 1 80 ? -0.205 5.135 6.367 1.00 97.94 80 ILE A C 1
ATOM 634 O O . ILE A 1 80 ? -0.071 4.768 5.200 1.00 97.94 80 ILE A O 1
ATOM 638 N N . VAL A 1 81 ? 0.818 5.495 7.140 1.00 97.25 81 VAL A N 1
ATOM 639 C CA . VAL A 1 81 ? 2.219 5.395 6.716 1.00 97.25 81 VAL A CA 1
ATOM 640 C C . VAL A 1 81 ? 2.887 4.244 7.456 1.00 97.25 81 VAL A C 1
ATOM 642 O O . VAL A 1 81 ? 2.947 4.208 8.684 1.00 97.25 81 VAL A O 1
ATOM 645 N N . CYS A 1 82 ? 3.392 3.275 6.703 1.00 97.88 82 CYS A N 1
ATOM 646 C CA . CYS A 1 82 ? 4.225 2.187 7.189 1.00 97.88 82 CYS A CA 1
ATOM 647 C C . CYS A 1 82 ? 5.697 2.595 7.069 1.00 97.88 82 CYS A C 1
ATOM 649 O O . CYS A 1 82 ? 6.389 2.176 6.141 1.00 97.88 82 CYS A O 1
ATOM 651 N N . HIS A 1 83 ? 6.166 3.434 7.996 1.00 96.25 83 HIS A N 1
ATOM 652 C CA . HIS A 1 83 ? 7.524 3.972 7.963 1.00 96.25 83 HIS A CA 1
ATOM 653 C C . HIS A 1 83 ? 8.550 2.943 8.454 1.00 96.25 83 HIS A C 1
ATOM 655 O O . HIS A 1 83 ? 8.612 2.599 9.639 1.00 96.25 83 HIS A O 1
ATOM 661 N N . GLU A 1 84 ? 9.354 2.428 7.525 1.00 95.88 84 GLU A N 1
ATOM 662 C CA . GLU A 1 84 ? 10.380 1.404 7.738 1.00 95.88 84 GLU A CA 1
ATOM 663 C C . GLU A 1 84 ? 9.875 0.120 8.405 1.00 95.88 84 GLU A C 1
ATOM 665 O O . GLU A 1 84 ? 10.667 -0.685 8.898 1.00 95.88 84 GLU A O 1
ATOM 670 N N . SER A 1 85 ? 8.561 -0.099 8.444 1.00 97.31 85 SER A N 1
ATOM 671 C CA . SER A 1 85 ? 7.943 -1.055 9.363 1.00 97.31 85 SER A CA 1
ATOM 672 C C . SER A 1 85 ? 7.397 -2.306 8.702 1.00 97.31 85 SER A C 1
ATOM 674 O O . SER A 1 85 ? 7.282 -3.322 9.388 1.00 97.31 85 SER A O 1
ATOM 676 N N . LEU A 1 86 ? 7.087 -2.278 7.405 1.00 97.69 86 LEU A N 1
ATOM 677 C CA . LEU A 1 86 ? 6.604 -3.460 6.699 1.00 97.69 86 LEU A CA 1
ATOM 678 C C . LEU A 1 86 ? 7.712 -4.524 6.639 1.00 97.69 86 LEU A C 1
ATOM 680 O O . LEU A 1 86 ? 8.863 -4.247 6.293 1.00 97.69 86 LEU A O 1
ATOM 684 N N . ARG A 1 87 ? 7.349 -5.760 6.993 1.00 96.88 87 ARG A N 1
ATOM 685 C CA . ARG A 1 87 ? 8.187 -6.944 6.786 1.00 96.88 87 ARG A CA 1
ATOM 686 C C . ARG A 1 87 ? 7.723 -7.725 5.566 1.00 96.88 87 ARG A C 1
ATOM 688 O O . ARG A 1 87 ? 8.533 -8.001 4.695 1.00 96.88 87 ARG A O 1
ATOM 695 N N . CYS A 1 88 ? 6.452 -8.117 5.541 1.00 97.19 88 CYS A N 1
ATOM 696 C CA . CYS A 1 88 ? 5.842 -8.848 4.433 1.00 97.19 88 CYS A CA 1
ATOM 697 C C . CYS A 1 88 ? 4.313 -8.865 4.561 1.00 97.19 88 CYS A C 1
ATOM 699 O O . CYS A 1 88 ? 3.754 -8.494 5.597 1.00 97.19 88 CYS A O 1
ATOM 701 N N . ILE A 1 89 ? 3.643 -9.357 3.522 1.00 97.62 89 ILE A N 1
ATOM 702 C CA . ILE A 1 89 ? 2.253 -9.804 3.596 1.00 97.62 89 ILE A CA 1
ATOM 703 C C . ILE A 1 89 ? 2.241 -11.321 3.799 1.00 97.62 89 ILE A C 1
ATOM 705 O O . ILE A 1 89 ? 2.982 -12.055 3.149 1.00 97.62 89 ILE A O 1
ATOM 709 N N . ASN A 1 90 ? 1.410 -11.794 4.723 1.00 95.38 90 ASN A N 1
ATOM 710 C CA . ASN A 1 90 ? 1.107 -13.208 4.886 1.00 95.38 90 ASN A CA 1
ATOM 711 C C . ASN A 1 90 ? -0.197 -13.523 4.144 1.00 95.38 90 ASN A C 1
ATOM 713 O O . ASN A 1 90 ? -1.279 -13.354 4.710 1.00 95.38 90 ASN A O 1
ATOM 717 N N . ASP A 1 91 ? -0.072 -13.994 2.901 1.00 84.44 91 ASP A N 1
ATOM 718 C CA . ASP A 1 91 ? -1.195 -14.341 2.017 1.00 84.44 91 ASP A CA 1
ATOM 719 C C . ASP A 1 91 ? -2.124 -15.414 2.610 1.00 84.44 91 ASP A C 1
ATOM 721 O O . ASP A 1 91 ? -3.328 -15.371 2.392 1.00 84.44 91 ASP A O 1
ATOM 725 N N . ALA A 1 92 ? -1.605 -16.370 3.388 1.00 88.75 92 ALA A N 1
ATOM 726 C CA . ALA A 1 92 ? -2.430 -17.429 3.979 1.00 88.75 92 ALA A CA 1
ATOM 727 C C . ALA A 1 92 ? -3.311 -16.923 5.132 1.00 88.75 92 ALA A C 1
ATOM 729 O O . ALA A 1 92 ? -4.377 -17.477 5.396 1.00 88.75 92 ALA A O 1
ATOM 730 N N . ALA A 1 93 ? -2.846 -15.897 5.847 1.00 89.69 93 ALA A N 1
ATOM 731 C CA . ALA A 1 93 ? -3.556 -15.315 6.981 1.00 89.69 93 ALA A CA 1
ATOM 732 C C . ALA A 1 93 ? -4.296 -14.015 6.634 1.00 89.69 93 ALA A C 1
ATOM 734 O O . ALA A 1 93 ? -5.018 -13.506 7.490 1.00 89.69 93 ALA A O 1
ATOM 735 N N . ASP A 1 94 ? -4.095 -13.470 5.431 1.00 89.56 94 ASP A N 1
ATOM 736 C CA . ASP A 1 94 ? -4.583 -12.159 4.997 1.00 89.56 94 ASP A CA 1
ATOM 737 C C . ASP A 1 94 ? -4.160 -11.007 5.912 1.00 89.56 94 ASP A C 1
ATOM 739 O O . ASP A 1 94 ? -4.954 -10.128 6.268 1.00 89.56 94 ASP A O 1
ATOM 743 N N . LYS A 1 95 ? -2.883 -11.015 6.312 1.00 96.75 95 LYS A N 1
ATOM 744 C CA . LYS A 1 95 ? -2.331 -10.024 7.244 1.00 96.75 95 LYS A CA 1
ATOM 745 C C . LYS A 1 95 ? -1.086 -9.348 6.721 1.00 96.75 95 LYS A C 1
ATOM 747 O O . LYS A 1 95 ? -0.178 -9.994 6.205 1.00 96.75 95 LYS A O 1
ATOM 752 N N . MET A 1 96 ? -1.003 -8.055 6.995 1.00 98.00 96 MET A N 1
ATOM 753 C CA . MET A 1 96 ? 0.240 -7.310 6.928 1.00 98.00 96 MET A CA 1
ATOM 754 C C . MET A 1 96 ? 1.064 -7.601 8.178 1.00 98.00 96 MET A C 1
ATOM 756 O O . MET A 1 96 ? 0.562 -7.451 9.292 1.00 98.00 96 MET A O 1
ATOM 760 N N . ILE A 1 97 ? 2.315 -8.018 8.001 1.00 98.38 97 ILE A N 1
ATOM 761 C CA . ILE A 1 97 ? 3.243 -8.324 9.088 1.00 98.38 97 ILE A CA 1
ATOM 762 C C . ILE A 1 97 ? 4.303 -7.228 9.159 1.00 98.38 97 ILE A C 1
ATOM 764 O O . ILE A 1 97 ? 4.968 -6.918 8.168 1.00 98.38 97 ILE A O 1
ATOM 768 N N . PHE A 1 98 ? 4.493 -6.668 10.349 1.00 98.00 98 PHE A N 1
ATOM 769 C CA . PHE A 1 98 ? 5.504 -5.650 10.612 1.00 98.00 98 PHE A CA 1
ATOM 770 C C . PHE A 1 98 ? 6.827 -6.283 11.059 1.00 98.00 98 PHE A C 1
ATOM 772 O O . PHE A 1 98 ? 6.859 -7.398 11.586 1.00 98.00 98 PHE A O 1
ATOM 779 N N . LYS A 1 99 ? 7.939 -5.555 10.909 1.00 97.25 99 LYS A N 1
ATOM 780 C CA . LYS A 1 99 ? 9.276 -5.968 11.378 1.00 97.25 99 LYS A CA 1
ATOM 781 C C . LYS A 1 99 ? 9.295 -6.271 12.885 1.00 97.25 99 LYS A C 1
ATOM 783 O O . LYS A 1 99 ? 10.064 -7.119 13.322 1.00 97.25 99 LYS A O 1
ATOM 788 N N . SER A 1 100 ? 8.392 -5.661 13.660 1.00 95.75 100 SER A N 1
ATOM 789 C CA . SER A 1 100 ? 8.179 -5.930 15.093 1.00 95.75 100 SER A CA 1
ATOM 790 C C . SER A 1 100 ? 7.504 -7.274 15.392 1.00 95.75 100 SER A C 1
ATOM 792 O O . SER A 1 100 ? 7.369 -7.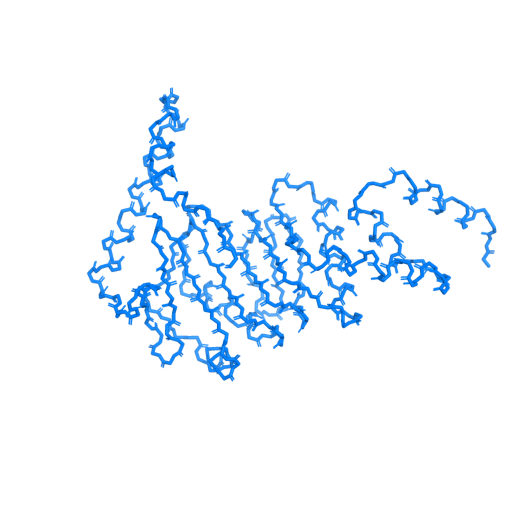644 16.553 1.00 95.75 100 SER A O 1
ATOM 794 N N . GLY A 1 101 ? 7.056 -8.013 14.373 1.00 97.31 101 GLY A N 1
ATOM 795 C CA . GLY A 1 101 ? 6.283 -9.249 14.524 1.00 97.31 101 GLY A CA 1
ATOM 796 C C . GLY A 1 101 ? 4.791 -9.019 14.783 1.00 97.31 101 GLY A C 1
ATOM 797 O O . GLY A 1 101 ? 4.024 -9.979 14.850 1.00 97.31 101 GLY A O 1
ATOM 798 N N . LEU A 1 102 ? 4.361 -7.759 14.901 1.00 97.56 102 LEU A N 1
ATOM 799 C CA . LEU A 1 102 ? 2.947 -7.400 14.933 1.00 97.56 102 LEU A CA 1
ATOM 800 C C . LEU A 1 102 ? 2.290 -7.689 13.583 1.00 97.56 102 LEU A C 1
ATOM 802 O O . LEU A 1 102 ? 2.942 -7.665 12.540 1.00 97.56 102 LEU A O 1
ATOM 806 N N . ALA A 1 103 ? 0.983 -7.926 13.612 1.00 97.75 103 ALA A N 1
ATOM 807 C CA . ALA A 1 103 ? 0.182 -8.160 12.423 1.00 97.75 103 ALA A CA 1
ATOM 808 C C . ALA A 1 103 ? -1.042 -7.244 12.425 1.00 97.75 103 ALA A C 1
ATOM 810 O O . ALA A 1 103 ? -1.629 -7.021 13.484 1.00 97.75 103 ALA A O 1
ATOM 811 N N . MET A 1 104 ? -1.436 -6.763 11.250 1.00 97.44 104 MET A N 1
ATOM 812 C CA . MET A 1 104 ? -2.641 -5.962 11.037 1.00 97.44 104 MET A CA 1
ATOM 813 C C . MET A 1 104 ? -3.501 -6.607 9.952 1.00 97.44 104 MET A C 1
ATOM 815 O O . MET A 1 104 ? -2.993 -7.037 8.912 1.00 97.44 104 MET A O 1
ATOM 819 N N . ASN A 1 105 ? -4.801 -6.706 10.220 1.00 97.38 105 ASN A N 1
ATOM 820 C CA . ASN A 1 105 ? -5.782 -7.155 9.233 1.00 97.38 105 ASN A CA 1
ATOM 821 C C . ASN A 1 105 ? -5.964 -6.099 8.125 1.00 97.38 105 ASN A C 1
ATOM 823 O O . ASN A 1 105 ? -5.633 -4.928 8.316 1.00 97.38 105 ASN A O 1
ATOM 827 N N . HIS A 1 106 ? -6.529 -6.485 6.979 1.00 96.19 106 HIS A N 1
ATOM 828 C CA . HIS A 1 106 ? -6.995 -5.499 6.000 1.00 96.19 106 HIS A CA 1
ATOM 829 C C . HIS A 1 106 ? -8.063 -4.589 6.629 1.00 96.19 106 HIS A C 1
ATOM 831 O O . HIS A 1 106 ? -8.852 -5.013 7.478 1.00 96.19 106 HIS A O 1
ATOM 837 N N . LEU A 1 107 ? -8.059 -3.317 6.234 1.00 97.44 107 LEU A N 1
ATOM 838 C CA . LEU A 1 107 ? -8.909 -2.278 6.806 1.00 97.44 107 LEU A CA 1
ATOM 839 C C . LEU A 1 107 ? -9.858 -1.777 5.718 1.00 97.44 107 LEU A C 1
ATOM 841 O O . LEU A 1 107 ? -9.453 -1.049 4.816 1.00 97.44 107 LEU A O 1
ATOM 845 N N . THR A 1 108 ? -11.132 -2.153 5.799 1.00 96.75 108 THR A N 1
ATOM 846 C CA . THR A 1 108 ? -12.131 -1.863 4.751 1.00 96.75 108 THR A CA 1
ATOM 847 C C . THR A 1 108 ? -12.428 -0.372 4.580 1.00 96.75 108 THR A C 1
ATOM 849 O O . THR A 1 108 ? -12.901 0.043 3.527 1.00 96.75 108 THR A O 1
ATOM 852 N N . THR A 1 109 ? -12.129 0.450 5.591 1.00 97.75 109 THR A N 1
ATOM 853 C CA . THR A 1 109 ? -12.339 1.907 5.583 1.00 97.75 109 THR A CA 1
ATOM 854 C C . THR A 1 109 ? -11.075 2.722 5.311 1.00 97.75 109 THR A C 1
ATOM 856 O O . THR A 1 109 ? -11.101 3.947 5.449 1.00 97.75 109 THR A O 1
ATOM 859 N N . LEU A 1 110 ? -9.963 2.058 4.981 1.00 98.44 110 LEU A N 1
ATOM 860 C CA . LEU A 1 110 ? -8.703 2.714 4.649 1.00 98.44 110 LEU A CA 1
ATOM 861 C C . LEU A 1 110 ? -8.761 3.310 3.249 1.00 98.44 110 LEU A C 1
ATOM 863 O O . LEU A 1 110 ? -9.089 2.594 2.312 1.00 98.44 110 LEU A O 1
ATOM 867 N N . GLN A 1 111 ? -8.408 4.586 3.122 1.00 98.38 111 GLN A N 1
ATOM 868 C CA . GLN A 1 111 ? -8.422 5.313 1.851 1.00 98.38 111 GLN A CA 1
ATOM 869 C C . GLN A 1 111 ? -7.045 5.377 1.194 1.00 98.38 111 GLN A C 1
ATOM 871 O O . GLN A 1 111 ? -6.944 5.334 -0.031 1.00 98.38 111 GLN A O 1
ATOM 876 N N . GLU A 1 112 ? -5.979 5.423 1.988 1.00 98.56 112 GLU A N 1
ATOM 877 C CA . GLU A 1 112 ? -4.621 5.558 1.477 1.00 98.56 112 GLU A CA 1
ATOM 878 C C . GLU A 1 112 ? -3.612 4.787 2.338 1.00 98.56 112 GLU A C 1
ATOM 880 O O . GLU A 1 112 ? -3.693 4.801 3.568 1.00 98.56 112 GLU A O 1
ATOM 885 N N . ILE A 1 113 ? -2.646 4.118 1.699 1.00 98.38 113 ILE A N 1
ATOM 886 C CA . ILE A 1 113 ? -1.542 3.447 2.397 1.00 98.38 113 ILE A CA 1
ATOM 887 C C . ILE A 1 113 ? -0.194 3.725 1.744 1.00 98.38 113 ILE A C 1
ATOM 889 O O . ILE A 1 113 ? -0.050 3.624 0.523 1.00 98.38 113 ILE A O 1
ATOM 893 N N . TRP A 1 114 ? 0.788 4.116 2.556 1.00 96.69 114 TRP A N 1
ATOM 894 C CA . TRP A 1 114 ? 2.143 4.436 2.112 1.00 96.69 114 TRP A CA 1
ATOM 895 C C . TRP A 1 114 ? 3.139 3.465 2.724 1.00 96.69 114 TRP A C 1
ATOM 897 O O . TRP A 1 114 ? 3.165 3.261 3.936 1.00 96.69 114 TRP A O 1
ATOM 907 N N . PHE A 1 115 ? 4.004 2.916 1.886 1.00 97.81 115 PHE A N 1
ATOM 908 C CA . PHE A 1 115 ? 5.137 2.103 2.288 1.00 97.81 115 PHE A CA 1
ATOM 909 C C . PHE A 1 115 ? 6.410 2.909 2.067 1.00 97.81 115 PHE A C 1
ATOM 911 O O . PHE A 1 115 ? 6.876 3.052 0.937 1.00 97.81 115 PHE A O 1
ATOM 918 N N . GLU A 1 116 ? 6.964 3.446 3.150 1.00 94.81 116 GLU A N 1
ATOM 919 C CA . GLU A 1 116 ? 8.264 4.109 3.121 1.00 94.81 116 GLU A CA 1
ATOM 920 C C . GLU A 1 116 ? 9.319 3.104 3.575 1.00 94.81 116 GLU A C 1
ATOM 922 O O . GLU A 1 116 ? 9.372 2.740 4.751 1.00 94.81 116 GLU A O 1
ATOM 927 N N . GLN A 1 117 ? 10.114 2.606 2.628 1.00 92.31 117 GLN A N 1
ATOM 928 C CA . GLN A 1 117 ? 11.164 1.625 2.895 1.00 92.31 117 GLN A CA 1
ATOM 929 C C . GLN A 1 117 ? 12.396 1.934 2.051 1.00 92.31 117 GLN A C 1
ATOM 931 O O . GLN A 1 117 ? 12.429 1.623 0.863 1.00 92.31 117 GLN A O 1
ATOM 936 N N . ARG A 1 118 ? 13.409 2.523 2.678 1.00 89.88 118 ARG A N 1
ATOM 937 C CA . ARG A 1 118 ? 14.727 2.775 2.100 1.00 89.88 118 ARG A CA 1
ATOM 938 C C . ARG A 1 118 ? 15.428 1.457 1.820 1.00 89.88 118 ARG A C 1
ATOM 940 O O . ARG A 1 118 ? 15.225 0.471 2.528 1.00 89.88 118 ARG A O 1
ATOM 947 N N . GLU A 1 119 ? 16.253 1.459 0.777 1.00 87.81 119 GLU A N 1
ATOM 948 C CA . GLU A 1 119 ? 17.065 0.304 0.361 1.00 87.81 119 GLU A CA 1
ATOM 949 C C . GLU A 1 119 ? 16.240 -0.956 0.027 1.00 87.81 119 GLU A C 1
ATOM 951 O O . GLU A 1 119 ? 16.786 -2.049 -0.135 1.00 87.81 119 GLU A O 1
ATOM 956 N N . LYS A 1 120 ? 14.910 -0.832 -0.074 1.00 92.44 120 LYS A N 1
ATOM 957 C CA . LYS A 1 120 ? 14.023 -1.945 -0.378 1.00 92.44 120 LYS A CA 1
ATOM 958 C C . LYS A 1 120 ? 13.839 -2.063 -1.883 1.00 92.44 120 LYS A C 1
ATOM 960 O O . LYS A 1 120 ? 13.127 -1.271 -2.497 1.00 92.44 120 LYS A O 1
ATOM 965 N N . GLU A 1 121 ? 14.407 -3.123 -2.442 1.00 95.00 121 GLU A N 1
ATOM 966 C CA . GLU A 1 121 ? 13.972 -3.676 -3.722 1.00 95.00 121 GLU A CA 1
ATOM 967 C C . GLU A 1 121 ? 12.883 -4.724 -3.447 1.00 95.00 121 GLU A C 1
ATOM 969 O O . GLU A 1 121 ? 13.092 -5.686 -2.696 1.00 95.00 121 GLU A O 1
ATOM 974 N N . TYR A 1 122 ? 11.686 -4.497 -3.986 1.00 95.44 122 TYR A N 1
ATOM 975 C CA . TYR A 1 122 ? 10.589 -5.455 -3.904 1.00 95.44 122 TYR A CA 1
ATOM 976 C C . TYR A 1 122 ? 10.721 -6.496 -5.007 1.00 95.44 122 TYR A C 1
ATOM 978 O O . TYR A 1 122 ? 10.905 -6.156 -6.176 1.00 95.44 122 TYR A O 1
ATOM 986 N N . THR A 1 123 ? 10.562 -7.765 -4.645 1.00 94.75 123 THR A N 1
ATOM 987 C CA . THR A 1 123 ? 10.371 -8.818 -5.644 1.00 94.75 123 THR A CA 1
ATOM 988 C C . THR A 1 123 ? 8.961 -8.745 -6.236 1.00 94.75 123 THR A C 1
ATOM 990 O O . THR A 1 123 ? 8.059 -8.124 -5.665 1.00 94.75 123 THR A O 1
ATOM 993 N N . GLU A 1 124 ? 8.748 -9.406 -7.377 1.00 94.00 124 GLU A N 1
ATOM 994 C CA . GLU A 1 124 ? 7.411 -9.546 -7.971 1.00 94.00 124 GLU A CA 1
ATOM 995 C C . GLU A 1 124 ? 6.416 -10.163 -6.982 1.00 94.00 124 GLU A C 1
ATOM 997 O O . GLU A 1 124 ? 5.346 -9.598 -6.769 1.00 94.00 124 GLU A O 1
ATOM 1002 N N . ASP A 1 125 ? 6.806 -11.246 -6.305 1.00 93.69 125 ASP A N 1
ATOM 1003 C CA . ASP A 1 125 ? 5.963 -11.933 -5.322 1.00 93.69 125 ASP A CA 1
ATOM 1004 C C . ASP A 1 125 ? 5.572 -11.024 -4.149 1.00 93.69 125 ASP A C 1
ATOM 1006 O O . ASP A 1 125 ? 4.408 -10.988 -3.742 1.00 93.69 125 ASP A O 1
ATOM 1010 N N . GLU A 1 126 ? 6.526 -10.260 -3.604 1.00 95.12 126 GLU A N 1
ATOM 1011 C CA . GLU A 1 126 ? 6.256 -9.328 -2.506 1.00 95.12 126 GLU A CA 1
ATOM 1012 C C . GLU A 1 126 ? 5.294 -8.224 -2.945 1.00 95.12 126 GLU A C 1
ATOM 1014 O O . GLU A 1 126 ? 4.333 -7.912 -2.237 1.00 95.12 126 GLU A O 1
ATOM 1019 N N . PHE A 1 127 ? 5.526 -7.647 -4.124 1.00 96.12 127 PHE A N 1
ATOM 1020 C CA . PHE A 1 127 ? 4.676 -6.595 -4.661 1.00 96.12 127 PHE A CA 1
ATOM 1021 C C . PHE A 1 127 ? 3.264 -7.109 -4.978 1.00 96.12 127 PHE A C 1
ATOM 1023 O O . PHE A 1 127 ? 2.273 -6.462 -4.635 1.00 96.12 127 PHE A O 1
ATOM 1030 N N . HIS A 1 128 ? 3.144 -8.307 -5.558 1.00 95.44 128 HIS A N 1
ATOM 1031 C CA . HIS A 1 128 ? 1.855 -8.950 -5.830 1.00 95.44 128 HIS A CA 1
ATOM 1032 C C . HIS A 1 128 ? 1.079 -9.234 -4.547 1.00 95.44 128 HIS A C 1
ATOM 1034 O O . HIS A 1 128 ? -0.128 -8.996 -4.506 1.00 95.44 128 HIS A O 1
ATOM 1040 N N . ALA A 1 129 ? 1.748 -9.705 -3.494 1.00 96.00 129 ALA A N 1
ATOM 1041 C CA . ALA A 1 129 ? 1.126 -9.926 -2.193 1.00 96.00 129 ALA A CA 1
ATOM 1042 C C . ALA A 1 129 ? 0.573 -8.614 -1.602 1.00 96.00 129 ALA A C 1
ATOM 1044 O O . ALA A 1 129 ? -0.542 -8.580 -1.075 1.00 96.00 129 ALA A O 1
ATOM 1045 N N . ILE A 1 130 ? 1.294 -7.498 -1.768 1.00 97.00 130 ILE A N 1
ATOM 1046 C CA . ILE A 1 130 ? 0.815 -6.170 -1.356 1.00 97.00 130 ILE A CA 1
ATOM 1047 C C . ILE A 1 130 ? -0.401 -5.737 -2.177 1.00 97.00 130 ILE A C 1
ATOM 1049 O O . ILE A 1 130 ? -1.382 -5.276 -1.594 1.00 97.00 130 ILE A O 1
ATOM 1053 N N . LEU A 1 131 ? -0.396 -5.928 -3.500 1.00 97.06 131 LEU A N 1
ATOM 1054 C CA . LEU A 1 131 ? -1.555 -5.601 -4.336 1.00 97.06 131 LEU A CA 1
ATOM 1055 C C . LEU A 1 131 ? -2.777 -6.462 -3.994 1.00 97.06 131 LEU A C 1
ATOM 1057 O O . LEU A 1 131 ? -3.888 -5.940 -3.936 1.00 97.06 131 LEU A O 1
ATOM 1061 N N . LYS A 1 132 ? -2.594 -7.753 -3.694 1.00 96.56 132 LYS A N 1
ATOM 1062 C CA . LYS A 1 132 ? -3.671 -8.627 -3.194 1.00 96.56 132 LYS A CA 1
ATOM 1063 C C . LYS A 1 132 ? -4.223 -8.146 -1.859 1.00 96.56 132 LYS A C 1
ATOM 1065 O O . LYS A 1 132 ? -5.436 -8.151 -1.666 1.00 96.56 132 LYS A O 1
ATOM 1070 N N . PHE A 1 133 ? -3.358 -7.720 -0.942 1.00 97.38 133 PHE A N 1
ATOM 1071 C CA . PHE A 1 133 ? -3.787 -7.145 0.329 1.00 97.38 133 PHE A CA 1
ATOM 1072 C C . PHE A 1 133 ? -4.570 -5.840 0.114 1.00 97.38 133 PHE A C 1
ATOM 1074 O O . PHE A 1 133 ? -5.670 -5.687 0.639 1.00 97.38 133 PHE A O 1
ATOM 1081 N N . ALA A 1 134 ? -4.054 -4.933 -0.720 1.00 97.06 134 ALA A N 1
ATOM 1082 C CA . ALA A 1 134 ? -4.711 -3.684 -1.103 1.00 97.06 134 ALA A CA 1
ATOM 1083 C C . ALA A 1 134 ? -6.074 -3.926 -1.779 1.00 97.06 134 ALA A C 1
ATOM 1085 O O . ALA A 1 134 ? -7.047 -3.210 -1.526 1.00 97.06 134 ALA A O 1
ATOM 1086 N N . ALA A 1 135 ? -6.182 -4.990 -2.580 1.00 97.06 135 ALA A N 1
ATOM 1087 C CA . ALA A 1 135 ? -7.424 -5.394 -3.224 1.00 97.06 135 ALA A CA 1
ATOM 1088 C C . ALA A 1 135 ? -8.553 -5.712 -2.218 1.00 97.06 135 ALA A C 1
ATOM 1090 O O . ALA A 1 135 ? -9.720 -5.561 -2.566 1.00 97.06 135 ALA A O 1
ATOM 1091 N N . LYS A 1 136 ? -8.212 -6.083 -0.974 1.00 96.19 136 LYS A N 1
ATOM 1092 C CA . LYS A 1 136 ? -9.152 -6.407 0.119 1.00 96.19 136 LYS A CA 1
ATOM 1093 C C . LYS A 1 136 ? -9.541 -5.204 0.989 1.00 96.19 136 LYS A C 1
ATOM 1095 O O . LYS A 1 136 ? -10.402 -5.322 1.855 1.00 96.19 136 LYS A O 1
ATOM 1100 N N . CYS A 1 137 ? -8.905 -4.049 0.803 1.00 96.81 137 CYS A N 1
ATOM 1101 C CA . CYS A 1 137 ? -9.269 -2.816 1.499 1.00 96.81 137 CYS A CA 1
ATOM 1102 C C . CYS A 1 137 ? -10.302 -2.051 0.660 1.00 96.81 137 CYS A C 1
ATOM 1104 O O . CYS A 1 137 ? -9.916 -1.300 -0.230 1.00 96.81 137 CYS A O 1
ATOM 1106 N N . ASP A 1 138 ? -11.600 -2.256 0.906 1.00 95.12 138 ASP A N 1
ATOM 1107 C CA . ASP A 1 138 ? -12.702 -1.809 0.028 1.00 95.12 138 ASP A CA 1
ATOM 1108 C C . ASP A 1 138 ? -12.652 -0.331 -0.390 1.00 95.12 138 ASP A C 1
ATOM 1110 O O . ASP A 1 138 ? -12.858 -0.019 -1.564 1.00 95.12 138 ASP A O 1
ATOM 1114 N N . GLN A 1 139 ? -12.350 0.569 0.550 1.00 97.38 139 GLN A N 1
ATOM 1115 C CA . GLN A 1 139 ? -12.320 2.020 0.320 1.00 97.38 139 GLN A CA 1
ATOM 1116 C C . GLN A 1 139 ? -10.951 2.559 -0.112 1.00 97.38 139 GLN A C 1
ATOM 1118 O O . GLN A 1 139 ? -10.778 3.775 -0.180 1.00 97.38 139 GLN A O 1
ATOM 1123 N N . LEU A 1 140 ? -9.984 1.680 -0.388 1.00 98.25 140 LEU A N 1
ATOM 1124 C CA . LEU A 1 140 ? -8.630 2.086 -0.735 1.00 98.25 140 LEU A CA 1
ATOM 1125 C C . LEU A 1 140 ? -8.604 2.719 -2.124 1.00 98.25 140 LEU A C 1
ATOM 1127 O O . LEU A 1 140 ? -8.953 2.083 -3.117 1.00 98.25 140 LEU A O 1
ATOM 1131 N N . MET A 1 141 ? -8.163 3.970 -2.159 1.00 97.81 141 MET A N 1
ATOM 1132 C CA . MET A 1 141 ? -8.045 4.784 -3.362 1.00 97.81 141 MET A CA 1
ATOM 1133 C C . MET A 1 141 ? -6.596 4.933 -3.805 1.00 97.81 141 MET A C 1
ATOM 1135 O O . MET A 1 141 ? -6.354 5.130 -4.991 1.00 97.81 141 MET A O 1
ATOM 1139 N N . THR A 1 142 ? -5.637 4.841 -2.878 1.00 98.38 142 THR A N 1
ATOM 1140 C CA . THR A 1 142 ? -4.237 5.131 -3.191 1.00 98.38 142 THR A CA 1
ATOM 1141 C C . THR A 1 142 ? -3.267 4.212 -2.451 1.00 98.38 142 THR A C 1
ATOM 1143 O O . THR A 1 142 ? -3.338 4.057 -1.230 1.00 98.38 142 THR A O 1
ATOM 1146 N N . VAL A 1 143 ? -2.300 3.660 -3.186 1.00 98.31 143 VAL A N 1
ATOM 1147 C CA . VAL A 1 143 ? -1.139 2.935 -2.652 1.00 98.31 143 VAL A CA 1
ATOM 1148 C C . VAL A 1 143 ? 0.130 3.662 -3.083 1.00 98.31 143 VAL A C 1
ATOM 1150 O O . VAL A 1 143 ? 0.319 3.913 -4.273 1.00 98.31 143 VAL A O 1
ATOM 1153 N N . LYS A 1 144 ? 1.013 3.999 -2.140 1.00 97.88 144 LYS A N 1
ATOM 1154 C CA . LYS A 1 144 ? 2.289 4.666 -2.443 1.00 97.88 144 LYS A CA 1
ATOM 1155 C C . LYS A 1 144 ? 3.466 3.863 -1.925 1.00 97.88 144 LYS A C 1
ATOM 1157 O O . LYS A 1 144 ? 3.433 3.351 -0.812 1.00 97.88 144 LYS A O 1
ATOM 1162 N N . PHE A 1 145 ? 4.524 3.830 -2.717 1.00 97.44 145 PHE A N 1
ATOM 1163 C CA . PHE A 1 145 ? 5.819 3.278 -2.349 1.00 97.44 145 PHE A CA 1
ATOM 1164 C C . PHE A 1 145 ? 6.850 4.398 -2.427 1.00 97.44 145 PHE A C 1
ATOM 1166 O O . PHE A 1 145 ? 6.956 5.077 -3.444 1.00 97.44 145 PHE A O 1
ATOM 1173 N N . VAL A 1 146 ? 7.581 4.640 -1.347 1.00 93.06 146 VAL A N 1
ATOM 1174 C CA . VAL A 1 146 ? 8.544 5.743 -1.262 1.00 93.06 146 VAL A CA 1
ATOM 1175 C C . VAL A 1 146 ? 9.899 5.174 -0.865 1.00 93.06 146 VAL A C 1
ATOM 1177 O O . VAL A 1 146 ? 9.973 4.265 -0.035 1.00 93.06 146 VAL A O 1
ATOM 1180 N N . HIS A 1 147 ? 10.962 5.689 -1.487 1.00 89.56 147 HIS A N 1
ATOM 1181 C CA . HIS A 1 147 ? 12.353 5.293 -1.232 1.00 89.56 147 HIS A CA 1
ATOM 1182 C C . HIS A 1 147 ? 12.669 3.815 -1.527 1.00 89.56 147 HIS A C 1
ATOM 1184 O O . HIS A 1 147 ? 13.680 3.284 -1.070 1.00 89.56 147 HIS A O 1
ATOM 1190 N N . SER A 1 148 ? 11.847 3.176 -2.357 1.00 92.31 148 SER A N 1
ATOM 1191 C CA . SER A 1 148 ? 11.964 1.770 -2.749 1.00 92.31 148 SER A CA 1
ATOM 1192 C C . SER A 1 148 ? 11.989 1.606 -4.264 1.00 92.31 148 SER A C 1
ATOM 1194 O O . SER A 1 148 ? 11.509 2.466 -5.008 1.00 92.31 148 SER A O 1
ATOM 1196 N N . LEU A 1 149 ? 12.542 0.481 -4.708 1.00 93.12 149 LEU A N 1
ATOM 1197 C CA . LEU A 1 149 ? 12.477 0.030 -6.090 1.00 93.12 149 LEU A CA 1
ATOM 1198 C C . LEU A 1 149 ? 11.402 -1.052 -6.218 1.00 93.12 149 LEU A C 1
ATOM 1200 O O . LEU A 1 149 ? 11.360 -1.998 -5.428 1.00 93.12 149 LEU A O 1
ATOM 1204 N N . LEU A 1 150 ? 10.529 -0.903 -7.209 1.00 95.25 150 LEU A N 1
ATOM 1205 C CA . LEU A 1 150 ? 9.470 -1.864 -7.513 1.00 95.25 150 LEU A CA 1
ATOM 1206 C C . LEU A 1 150 ? 9.865 -2.777 -8.681 1.00 95.25 150 LEU A C 1
ATOM 1208 O O . LEU A 1 150 ? 10.849 -2.500 -9.357 1.00 95.25 150 LEU A O 1
ATOM 1212 N N . PRO A 1 151 ? 9.124 -3.861 -8.952 1.00 94.94 151 PRO A N 1
ATOM 1213 C CA . PRO A 1 151 ? 9.319 -4.644 -10.167 1.00 94.94 151 PRO A CA 1
ATOM 1214 C C . PRO A 1 151 ? 9.008 -3.830 -11.429 1.00 94.94 151 PRO A C 1
ATOM 1216 O O . PRO A 1 151 ? 8.059 -3.043 -11.448 1.00 94.94 151 PRO A O 1
ATOM 1219 N N . GLN A 1 152 ? 9.773 -4.057 -12.500 1.00 91.69 152 GLN A N 1
ATOM 1220 C CA . GLN A 1 152 ? 9.592 -3.385 -13.794 1.00 91.69 152 GLN A CA 1
ATOM 1221 C C . GLN A 1 152 ? 8.229 -3.684 -14.427 1.00 91.69 152 GLN A C 1
ATOM 1223 O O . GLN A 1 152 ? 7.597 -2.793 -14.993 1.00 91.69 152 GLN A O 1
ATOM 1228 N N . PHE A 1 153 ? 7.775 -4.931 -14.312 1.00 86.19 153 PHE A N 1
ATOM 1229 C CA . PHE A 1 153 ? 6.501 -5.391 -14.844 1.00 86.19 153 PHE A CA 1
ATOM 1230 C C . PHE A 1 153 ? 5.632 -5.953 -13.731 1.00 86.19 153 PHE A C 1
ATOM 1232 O O . PHE A 1 153 ? 6.104 -6.645 -12.828 1.00 86.19 153 PHE A O 1
ATOM 1239 N N . VAL A 1 154 ? 4.337 -5.667 -13.814 1.00 88.62 154 VAL A N 1
ATOM 1240 C CA . VAL A 1 154 ? 3.362 -6.095 -12.817 1.00 88.62 154 VAL A CA 1
ATOM 1241 C C . VAL A 1 154 ? 2.287 -6.928 -13.492 1.00 88.62 154 VAL A C 1
ATOM 1243 O O . VAL A 1 154 ? 1.598 -6.464 -14.394 1.00 88.62 154 VAL A O 1
ATOM 1246 N N . ASN A 1 155 ? 2.102 -8.153 -13.012 1.00 88.94 155 ASN A N 1
ATOM 1247 C CA . ASN A 1 155 ? 0.982 -9.001 -13.395 1.00 88.94 155 ASN A CA 1
ATOM 1248 C C . ASN A 1 155 ? 0.366 -9.619 -12.139 1.00 88.94 155 ASN A C 1
ATOM 1250 O O . ASN A 1 155 ? 0.662 -10.756 -11.781 1.00 88.94 155 ASN A O 1
ATOM 1254 N N . ALA A 1 156 ? -0.481 -8.849 -11.454 1.00 87.19 156 ALA A N 1
ATOM 1255 C CA . ALA A 1 156 ? -1.113 -9.285 -10.207 1.00 87.19 156 ALA A CA 1
ATOM 1256 C C . ALA A 1 156 ? -2.525 -9.872 -10.414 1.00 87.19 156 ALA A C 1
ATOM 1258 O O . ALA A 1 156 ? -3.290 -10.010 -9.454 1.00 87.19 156 ALA A O 1
ATOM 1259 N N . GLY A 1 157 ? -2.886 -10.215 -11.657 1.00 92.62 157 GLY A N 1
ATOM 1260 C CA . GLY A 1 157 ? -4.137 -10.892 -12.005 1.00 92.62 157 GLY A CA 1
ATOM 1261 C C . GLY A 1 157 ? -5.387 -10.206 -11.441 1.00 92.62 157 GLY A C 1
ATOM 1262 O O . GLY A 1 157 ? -5.633 -9.023 -11.674 1.00 92.62 157 GLY A O 1
ATOM 1263 N N . GLU A 1 158 ? -6.185 -10.956 -10.679 1.00 95.38 158 GLU A N 1
ATOM 1264 C CA . GLU A 1 158 ? -7.450 -10.484 -10.102 1.00 95.38 158 GLU A CA 1
ATOM 1265 C C . GLU A 1 158 ? -7.282 -9.244 -9.209 1.00 95.38 158 GLU A C 1
ATOM 1267 O O . GLU A 1 158 ? -8.106 -8.332 -9.266 1.00 95.38 158 GLU A O 1
ATOM 1272 N N . ALA A 1 159 ? -6.196 -9.157 -8.432 1.00 95.50 159 ALA A N 1
ATOM 1273 C CA . ALA A 1 159 ? -5.957 -8.012 -7.555 1.00 95.50 159 ALA A CA 1
ATOM 1274 C C . ALA A 1 159 ? -5.833 -6.707 -8.354 1.00 95.50 159 ALA A C 1
ATOM 1276 O O . ALA A 1 159 ? -6.429 -5.691 -8.001 1.00 95.50 159 ALA A O 1
ATOM 1277 N N . GLN A 1 160 ? -5.115 -6.758 -9.475 1.00 95.19 160 GLN A N 1
ATOM 1278 C CA . GLN A 1 160 ? -4.957 -5.633 -10.391 1.00 95.19 160 GLN A CA 1
ATOM 1279 C C . GLN A 1 160 ? -6.293 -5.236 -11.035 1.00 95.19 160 GLN A C 1
ATOM 128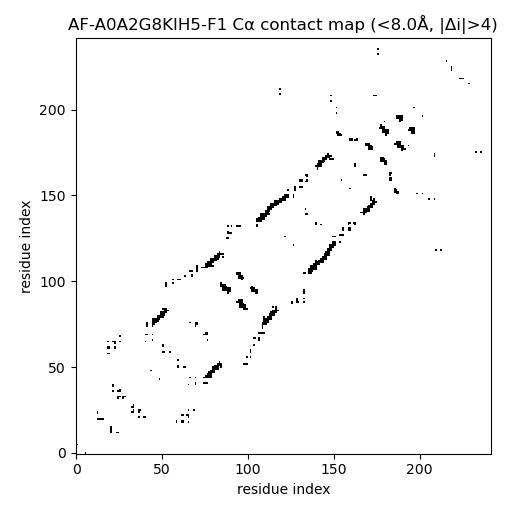1 O O . GLN A 1 160 ? -6.610 -4.049 -11.084 1.00 95.19 160 GLN A O 1
ATOM 1286 N N . ALA A 1 161 ? -7.117 -6.208 -11.442 1.00 96.81 161 ALA A N 1
ATOM 1287 C CA . ALA A 1 161 ? -8.451 -5.945 -11.985 1.00 96.81 161 ALA A CA 1
ATOM 1288 C C . ALA A 1 161 ? -9.389 -5.287 -10.953 1.00 96.81 161 ALA A C 1
ATOM 1290 O O . ALA A 1 161 ? -10.105 -4.342 -11.285 1.00 96.81 161 ALA A O 1
ATOM 1291 N N . ILE A 1 162 ? -9.354 -5.739 -9.694 1.00 97.62 162 ILE A N 1
ATOM 1292 C CA . ILE A 1 162 ? -10.134 -5.154 -8.593 1.00 97.62 162 ILE A CA 1
ATOM 1293 C C . ILE A 1 162 ? -9.702 -3.709 -8.318 1.00 97.62 162 ILE A C 1
ATOM 1295 O O . ILE A 1 162 ? -10.549 -2.840 -8.103 1.00 97.62 162 ILE A O 1
ATOM 1299 N N . LEU A 1 163 ? -8.395 -3.440 -8.289 1.00 97.75 163 LEU A N 1
ATOM 1300 C CA . LEU A 1 163 ? -7.865 -2.093 -8.067 1.00 97.75 163 LEU A CA 1
ATOM 1301 C C . LEU A 1 163 ? -8.222 -1.162 -9.234 1.00 97.75 163 LEU A C 1
ATOM 1303 O O . LEU A 1 163 ? -8.673 -0.041 -8.999 1.00 97.75 163 LEU A O 1
ATOM 1307 N N . LEU A 1 164 ? -8.121 -1.649 -10.476 1.00 97.06 164 LEU A N 1
ATOM 1308 C CA . LEU A 1 164 ? -8.509 -0.907 -11.677 1.00 97.06 164 LEU A CA 1
ATOM 1309 C C . LEU A 1 164 ? -10.001 -0.555 -11.665 1.00 97.06 164 LEU A C 1
ATOM 1311 O O . LEU A 1 164 ? -10.357 0.600 -11.877 1.00 97.06 164 LEU A O 1
ATOM 1315 N N . ALA A 1 165 ? -10.876 -1.521 -11.366 1.00 97.56 165 ALA A N 1
ATOM 1316 C CA . ALA A 1 165 ? -12.325 -1.307 -11.317 1.00 97.56 165 ALA A CA 1
ATOM 1317 C C . ALA A 1 165 ? -12.742 -0.256 -10.273 1.00 97.56 165 ALA A C 1
ATOM 1319 O O . ALA A 1 165 ? -13.783 0.386 -10.414 1.00 97.56 165 ALA A O 1
ATOM 1320 N N . ARG A 1 166 ? -11.923 -0.070 -9.232 1.00 96.38 166 ARG A N 1
ATOM 1321 C CA . ARG A 1 166 ? -12.131 0.930 -8.178 1.00 96.38 166 ARG A CA 1
ATOM 1322 C C . ARG A 1 166 ? -11.438 2.263 -8.452 1.00 96.38 166 ARG A C 1
ATOM 1324 O O . ARG A 1 166 ? -11.567 3.175 -7.643 1.00 96.38 166 ARG A O 1
ATOM 1331 N N . ASN A 1 167 ? -10.747 2.397 -9.585 1.00 96.06 167 ASN A N 1
ATOM 1332 C CA . ASN A 1 167 ? -9.887 3.539 -9.898 1.00 96.06 167 ASN A CA 1
ATOM 1333 C C . ASN A 1 167 ? -8.849 3.806 -8.795 1.00 96.06 167 ASN A C 1
ATOM 1335 O O . ASN A 1 167 ? -8.549 4.960 -8.491 1.00 96.06 167 ASN A O 1
ATOM 1339 N N . CYS A 1 168 ? -8.328 2.747 -8.168 1.00 97.62 168 CYS A N 1
ATOM 1340 C CA . CYS A 1 168 ? -7.246 2.886 -7.204 1.00 97.62 168 CYS A CA 1
ATOM 1341 C C . CYS A 1 168 ? -5.967 3.289 -7.941 1.00 97.62 168 CYS A C 1
ATOM 1343 O O . CYS A 1 168 ? -5.595 2.675 -8.940 1.00 97.62 168 CYS A O 1
ATOM 1345 N N . GLU A 1 169 ? -5.263 4.287 -7.424 1.00 97.19 169 GLU A N 1
ATOM 1346 C CA . GLU A 1 169 ? -3.988 4.724 -7.966 1.00 97.19 169 GLU A CA 1
ATOM 1347 C C . GLU A 1 169 ? -2.824 4.059 -7.223 1.00 97.19 169 GLU A C 1
ATOM 1349 O O . GLU A 1 169 ? -2.802 3.996 -5.992 1.00 97.19 169 GLU A O 1
ATOM 1354 N N . VAL A 1 170 ? -1.837 3.561 -7.970 1.00 97.44 170 VAL A N 1
ATOM 1355 C CA . VAL A 1 170 ? -0.627 2.952 -7.406 1.00 97.44 170 VAL A CA 1
ATOM 1356 C C . VAL A 1 170 ? 0.582 3.741 -7.884 1.00 97.44 170 VAL A C 1
ATOM 1358 O O . VAL A 1 170 ? 0.816 3.871 -9.086 1.00 97.44 170 VAL A O 1
ATOM 1361 N N . PHE A 1 171 ? 1.347 4.273 -6.937 1.00 95.75 171 PHE A N 1
ATOM 1362 C CA . PHE A 1 171 ? 2.487 5.141 -7.201 1.00 95.75 171 PHE A CA 1
ATOM 1363 C C . PHE A 1 171 ? 3.766 4.583 -6.602 1.00 95.75 171 PHE A C 1
ATOM 1365 O O . PHE A 1 171 ? 3.740 4.022 -5.506 1.00 95.75 171 PHE A O 1
ATOM 1372 N N . PHE A 1 172 ? 4.898 4.870 -7.241 1.00 93.25 172 PHE A N 1
ATOM 1373 C CA . PHE A 1 172 ? 6.171 4.866 -6.530 1.00 93.25 172 PHE A CA 1
ATOM 1374 C C . PHE A 1 172 ? 6.969 6.136 -6.762 1.00 93.25 172 PHE A C 1
ATOM 1376 O O . PHE A 1 172 ? 6.851 6.791 -7.798 1.00 93.25 172 PHE A O 1
ATOM 1383 N N . HIS A 1 173 ? 7.756 6.486 -5.754 1.00 89.56 173 HIS A N 1
ATOM 1384 C CA . HIS A 1 173 ? 8.641 7.630 -5.744 1.00 89.56 173 HIS A CA 1
ATOM 1385 C C . HIS A 1 173 ? 10.054 7.177 -5.415 1.00 89.56 173 HIS A C 1
ATOM 1387 O O . HIS A 1 173 ? 10.324 6.684 -4.314 1.00 89.56 173 HIS A O 1
ATOM 1393 N N . THR A 1 174 ? 10.954 7.384 -6.368 1.00 83.50 174 THR A N 1
ATOM 1394 C CA . THR A 1 174 ? 12.377 7.125 -6.188 1.00 83.50 174 THR A CA 1
ATOM 1395 C C . THR A 1 174 ? 13.186 8.262 -6.797 1.00 83.50 174 THR A C 1
ATOM 1397 O O . THR A 1 174 ? 12.833 8.775 -7.860 1.00 83.50 174 THR A O 1
ATOM 1400 N N . LEU A 1 175 ? 14.235 8.691 -6.089 1.00 80.06 175 LEU A N 1
ATOM 1401 C CA . LEU A 1 175 ? 15.174 9.733 -6.525 1.00 80.06 175 LEU A CA 1
ATOM 1402 C C . LEU A 1 175 ? 14.507 11.024 -7.049 1.00 80.06 175 LEU A C 1
ATOM 1404 O O . LEU A 1 175 ? 14.912 11.575 -8.068 1.00 80.06 175 LEU A O 1
ATOM 1408 N N . GLY A 1 176 ? 13.456 11.499 -6.372 1.00 79.44 176 GLY A N 1
ATOM 1409 C CA . GLY A 1 176 ? 12.762 12.743 -6.736 1.00 79.44 176 GLY A CA 1
ATOM 1410 C C . GLY A 1 176 ? 11.765 12.616 -7.894 1.00 79.44 176 GLY A C 1
ATOM 1411 O O . GLY A 1 176 ? 11.157 13.612 -8.287 1.00 79.44 176 GLY A O 1
ATOM 1412 N N . VAL A 1 177 ? 11.566 11.414 -8.448 1.00 85.56 177 VAL A N 1
ATOM 1413 C CA . VAL A 1 177 ? 10.659 11.175 -9.577 1.00 85.56 177 VAL A CA 1
ATOM 1414 C C . VAL A 1 177 ? 9.485 10.307 -9.145 1.00 85.56 177 VAL A C 1
ATOM 1416 O O . VAL A 1 177 ? 9.652 9.256 -8.527 1.00 85.56 177 VAL A O 1
ATOM 1419 N N . TRP A 1 178 ? 8.275 10.761 -9.480 1.00 90.44 178 TRP A N 1
ATOM 1420 C CA . TRP A 1 178 ? 7.041 10.012 -9.266 1.00 90.44 178 TRP A CA 1
ATOM 1421 C C . TRP A 1 178 ? 6.635 9.251 -10.522 1.00 90.44 178 TRP A C 1
ATOM 1423 O O . TRP A 1 178 ? 6.519 9.823 -11.610 1.00 90.44 178 TRP A O 1
ATOM 1433 N N . TYR A 1 179 ? 6.291 7.990 -10.318 1.00 93.19 179 TYR A N 1
ATOM 1434 C CA . TYR A 1 179 ? 5.766 7.088 -11.325 1.00 93.19 179 TYR A CA 1
ATOM 1435 C C . TYR A 1 179 ? 4.402 6.565 -10.889 1.00 93.19 179 TYR A C 1
ATOM 1437 O O . TYR A 1 179 ? 4.072 6.540 -9.701 1.00 93.19 179 TYR A O 1
ATOM 1445 N N . PHE A 1 180 ? 3.608 6.146 -11.862 1.00 94.00 180 PHE A N 1
ATOM 1446 C CA . PHE A 1 180 ? 2.279 5.587 -11.672 1.00 94.00 180 PHE A CA 1
ATOM 1447 C C . PHE A 1 180 ? 2.152 4.271 -12.436 1.00 94.00 180 PHE A C 1
ATOM 1449 O O . PHE A 1 180 ? 2.624 4.174 -13.569 1.00 94.00 180 PHE A O 1
ATOM 1456 N N . LEU A 1 181 ? 1.517 3.273 -11.824 1.00 95.56 181 LEU A N 1
ATOM 1457 C CA . LEU A 1 181 ? 1.250 1.986 -12.456 1.00 95.56 181 LEU A CA 1
ATOM 1458 C C . LEU A 1 181 ? -0.028 2.078 -13.277 1.00 95.56 181 LEU A C 1
ATOM 1460 O O . LEU A 1 181 ? -1.115 2.255 -12.724 1.00 95.56 181 LEU A O 1
ATOM 1464 N N . ASP A 1 182 ? 0.077 1.867 -14.580 1.00 94.12 182 ASP A N 1
ATOM 1465 C CA . ASP A 1 182 ? -1.099 1.608 -15.392 1.00 94.12 182 ASP A CA 1
ATOM 1466 C C . ASP A 1 182 ? -1.625 0.201 -15.083 1.00 94.12 182 ASP A C 1
ATOM 1468 O O . ASP A 1 182 ? -1.130 -0.804 -15.593 1.00 94.12 182 ASP A O 1
ATOM 1472 N N . LEU A 1 183 ? -2.655 0.125 -14.238 1.00 95.19 183 LEU A N 1
ATOM 1473 C CA . LEU A 1 183 ? -3.281 -1.137 -13.841 1.00 95.19 183 LEU A CA 1
ATOM 1474 C C . LEU A 1 183 ? -3.955 -1.877 -15.009 1.00 95.19 183 LEU A C 1
ATOM 1476 O O . LEU A 1 183 ? -4.289 -3.047 -14.848 1.00 95.19 183 LEU A O 1
ATOM 1480 N N . SER A 1 184 ? -4.148 -1.266 -16.180 1.00 93.12 184 SER A N 1
ATOM 1481 C CA . SER A 1 184 ? -4.669 -1.980 -17.354 1.00 93.12 184 SER A CA 1
ATOM 1482 C C . SER A 1 184 ? -3.586 -2.762 -18.101 1.00 93.12 184 SER A C 1
ATOM 1484 O O . SER A 1 184 ? -3.864 -3.830 -18.643 1.00 93.12 184 SER A O 1
ATOM 1486 N N . THR A 1 185 ? -2.346 -2.264 -18.090 1.00 92.56 185 THR A N 1
ATOM 1487 C CA . THR A 1 185 ? -1.217 -2.847 -18.833 1.00 92.56 185 THR A CA 1
ATOM 1488 C C . THR A 1 185 ? -0.170 -3.502 -17.935 1.00 92.56 185 THR A C 1
ATOM 1490 O O . THR A 1 185 ? 0.636 -4.291 -18.419 1.00 92.56 185 THR A O 1
ATOM 1493 N N . GLY A 1 186 ? -0.154 -3.178 -16.639 1.00 93.62 186 GLY A N 1
ATOM 1494 C CA . GLY A 1 186 ? 0.890 -3.611 -15.709 1.00 93.62 186 GLY A CA 1
ATOM 1495 C C . GLY A 1 186 ? 2.227 -2.887 -15.897 1.00 93.62 186 GLY A C 1
ATOM 1496 O O . GLY A 1 186 ? 3.244 -3.356 -15.389 1.00 93.62 186 GLY A O 1
ATOM 1497 N N . SER A 1 187 ? 2.233 -1.778 -16.644 1.00 93.38 187 SER A N 1
ATOM 1498 C CA . SER A 1 187 ? 3.435 -1.012 -16.989 1.00 93.38 187 SER A CA 1
ATOM 1499 C C . SER A 1 187 ? 3.495 0.317 -16.241 1.00 93.38 187 SER A C 1
ATOM 1501 O O . SER A 1 187 ? 2.471 0.941 -15.954 1.00 93.38 187 SER A O 1
ATOM 1503 N N . TRP A 1 188 ? 4.707 0.780 -15.951 1.00 94.88 188 TRP A N 1
ATOM 1504 C CA . TRP A 1 188 ? 4.925 2.069 -15.304 1.00 94.88 188 TRP A CA 1
ATOM 1505 C C . TRP A 1 188 ? 4.838 3.233 -16.292 1.00 94.88 188 TRP A C 1
ATOM 1507 O O . TRP A 1 188 ? 5.201 3.126 -17.463 1.00 94.88 188 TRP A O 1
ATOM 1517 N N . GLN A 1 189 ? 4.371 4.372 -15.796 1.00 93.81 189 GLN A N 1
ATOM 1518 C CA . GLN A 1 189 ? 4.334 5.646 -16.503 1.00 93.81 189 GLN A CA 1
ATOM 1519 C C . GLN A 1 189 ? 4.928 6.740 -15.622 1.00 93.81 189 GLN A C 1
ATOM 1521 O O . GLN A 1 189 ? 4.787 6.710 -14.396 1.00 93.81 189 GLN A O 1
ATOM 1526 N N . PHE A 1 190 ? 5.529 7.758 -16.232 1.00 88.88 190 PHE A N 1
ATOM 1527 C CA . PHE A 1 190 ? 5.843 8.991 -15.516 1.00 88.88 190 PHE A CA 1
ATOM 1528 C C . PHE A 1 190 ? 4.550 9.628 -15.005 1.00 88.88 190 PHE A C 1
ATOM 1530 O O . PHE A 1 190 ? 3.570 9.756 -15.744 1.00 88.88 190 PHE A O 1
ATOM 1537 N N . ARG A 1 191 ? 4.534 10.073 -13.744 1.00 84.31 191 ARG A N 1
ATOM 1538 C CA . ARG A 1 191 ? 3.354 10.750 -13.184 1.00 84.31 191 ARG A CA 1
ATOM 1539 C C . ARG A 1 191 ? 3.026 12.025 -13.962 1.00 84.31 191 ARG A C 1
ATOM 1541 O O . ARG A 1 191 ? 1.856 12.314 -14.209 1.00 84.31 191 ARG A O 1
ATOM 1548 N N . ILE A 1 192 ? 4.056 12.782 -14.341 1.00 80.38 192 ILE A N 1
ATOM 1549 C CA . ILE A 1 192 ? 3.930 13.978 -15.179 1.00 80.38 192 ILE A CA 1
ATOM 1550 C C . ILE A 1 192 ? 3.918 13.538 -16.646 1.00 80.38 192 ILE A C 1
ATOM 1552 O O . ILE A 1 192 ? 4.759 12.753 -17.070 1.00 80.38 192 ILE A O 1
ATOM 1556 N N . GLY A 1 193 ? 2.944 14.017 -17.421 1.00 81.69 193 GLY A N 1
ATOM 1557 C CA . GLY A 1 193 ? 2.795 13.681 -18.843 1.00 81.69 193 GLY A CA 1
ATOM 1558 C C . GLY A 1 193 ? 2.173 12.309 -19.131 1.00 81.69 193 GLY A C 1
ATOM 1559 O O . GLY A 1 193 ? 1.629 12.132 -20.216 1.00 81.69 193 GLY A O 1
ATOM 1560 N N . ARG A 1 194 ? 2.172 11.372 -18.163 1.00 81.75 194 ARG A N 1
ATOM 1561 C CA . ARG A 1 194 ? 1.594 10.014 -18.296 1.00 81.75 194 ARG A CA 1
ATOM 1562 C C . ARG A 1 194 ? 2.182 9.234 -19.483 1.00 81.75 194 ARG A C 1
ATOM 1564 O O . ARG A 1 194 ? 1.498 8.453 -20.137 1.00 81.75 194 ARG A O 1
ATOM 1571 N N . HIS A 1 195 ? 3.462 9.459 -19.778 1.00 85.69 195 HIS A N 1
ATOM 1572 C CA . HIS A 1 195 ? 4.184 8.702 -20.798 1.00 85.69 195 HIS A CA 1
ATOM 1573 C C . HIS A 1 195 ? 4.669 7.375 -20.224 1.00 85.69 195 HIS A C 1
ATOM 1575 O O . HIS A 1 195 ? 5.086 7.321 -19.066 1.00 85.69 195 HIS A O 1
ATOM 1581 N N . PHE A 1 196 ? 4.626 6.322 -21.040 1.00 87.62 196 PHE A N 1
ATOM 1582 C CA . PHE A 1 196 ? 5.174 5.018 -20.681 1.00 87.62 196 PHE A CA 1
ATOM 1583 C C . PHE A 1 196 ? 6.649 5.130 -20.318 1.00 87.62 196 PHE A C 1
ATOM 1585 O O . PHE A 1 196 ? 7.423 5.782 -21.019 1.00 87.62 196 PHE A O 1
ATOM 1592 N N . LEU A 1 197 ? 7.009 4.480 -19.219 1.00 90.19 197 LEU A N 1
ATOM 1593 C CA . LEU A 1 197 ? 8.386 4.306 -18.809 1.00 90.19 197 LEU A CA 1
ATOM 1594 C C . LEU A 1 197 ? 8.962 3.147 -19.621 1.00 90.19 197 LEU A C 1
ATOM 1596 O O . LEU A 1 197 ? 8.477 2.020 -19.518 1.00 90.19 197 LEU A O 1
ATOM 1600 N N . SER A 1 198 ? 9.946 3.430 -20.474 1.00 90.94 198 SER A N 1
ATOM 1601 C CA . SER A 1 198 ? 10.581 2.380 -21.266 1.00 90.94 198 SER A CA 1
ATOM 1602 C C . SER A 1 198 ? 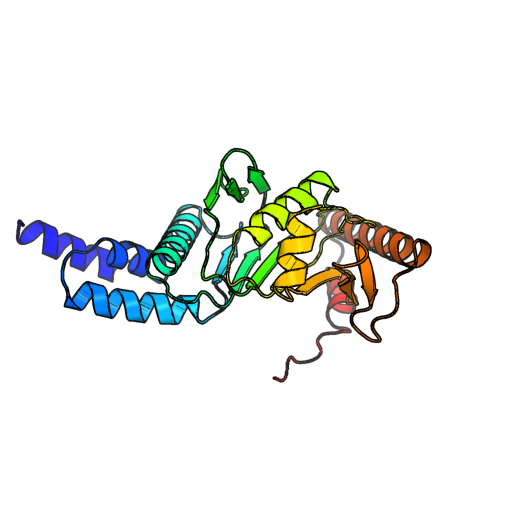11.399 1.444 -20.373 1.00 90.94 198 SER A C 1
ATOM 1604 O O . SER A 1 198 ? 11.749 1.781 -19.239 1.00 90.94 198 SER A O 1
ATOM 1606 N N . ASN A 1 199 ? 11.742 0.263 -20.890 1.00 89.75 199 ASN A N 1
ATOM 1607 C CA . ASN A 1 199 ? 12.569 -0.680 -20.137 1.00 89.75 199 ASN A CA 1
ATOM 1608 C C . ASN A 1 199 ? 13.946 -0.098 -19.801 1.00 89.75 199 ASN A C 1
ATOM 1610 O O . ASN A 1 199 ? 14.464 -0.345 -18.716 1.00 89.75 199 ASN A O 1
ATOM 1614 N N . GLU A 1 200 ? 14.511 0.670 -20.731 1.00 91.44 200 GLU A N 1
ATOM 1615 C CA . GLU A 1 200 ? 15.793 1.350 -20.563 1.00 91.44 200 GLU A CA 1
ATOM 1616 C C . GLU A 1 200 ? 15.698 2.440 -19.491 1.00 91.44 200 GLU A C 1
ATOM 1618 O O . GLU A 1 200 ? 16.525 2.474 -18.585 1.00 91.44 200 GLU A O 1
ATOM 1623 N N . ASP A 1 201 ? 14.651 3.270 -19.519 1.00 90.31 201 ASP A N 1
ATOM 1624 C CA . ASP A 1 201 ? 14.440 4.299 -18.494 1.00 90.31 201 ASP A CA 1
ATOM 1625 C C . ASP A 1 201 ? 14.245 3.687 -17.102 1.00 90.31 201 ASP A C 1
ATOM 1627 O O . ASP A 1 201 ? 14.761 4.210 -16.112 1.00 90.31 201 ASP A O 1
ATOM 1631 N N . PHE A 1 202 ? 13.515 2.570 -17.022 1.00 91.69 202 PHE A N 1
ATOM 1632 C CA . PHE A 1 202 ? 13.324 1.844 -15.773 1.00 91.69 202 PHE A CA 1
ATOM 1633 C C . PHE A 1 202 ? 14.654 1.314 -15.226 1.00 91.69 202 PHE A C 1
ATOM 1635 O O . PHE A 1 202 ? 14.952 1.529 -14.052 1.00 91.69 202 PHE A O 1
ATOM 1642 N N . GLU A 1 203 ? 15.459 0.642 -16.057 1.00 91.88 203 GLU A N 1
ATOM 1643 C CA . GLU A 1 203 ? 16.745 0.088 -15.616 1.00 91.88 203 GLU A CA 1
ATOM 1644 C C . GLU A 1 203 ? 17.726 1.198 -15.230 1.00 91.88 203 GLU A C 1
ATOM 1646 O O . GLU A 1 203 ? 18.379 1.098 -14.196 1.00 91.88 203 GLU A O 1
ATOM 1651 N N . ASN A 1 204 ? 17.755 2.306 -15.974 1.00 90.31 204 ASN A N 1
ATOM 1652 C CA . ASN A 1 204 ? 18.552 3.479 -15.617 1.00 90.31 204 ASN A CA 1
ATOM 1653 C C . ASN A 1 204 ? 18.144 4.037 -14.241 1.00 90.31 204 ASN A C 1
ATOM 1655 O O . ASN A 1 204 ? 19.002 4.350 -13.414 1.00 90.31 204 ASN A O 1
ATOM 1659 N N . ALA A 1 205 ? 16.841 4.144 -13.960 1.00 88.38 205 ALA A N 1
ATOM 1660 C CA . ALA A 1 205 ? 16.350 4.578 -12.652 1.00 88.38 205 ALA A CA 1
ATOM 1661 C C . ALA A 1 205 ? 16.705 3.576 -11.536 1.00 88.38 205 ALA A C 1
ATOM 1663 O O . ALA A 1 205 ? 17.080 3.986 -10.434 1.00 88.38 205 ALA A O 1
ATOM 1664 N N . ALA A 1 206 ? 16.627 2.272 -11.819 1.00 91.81 206 ALA A N 1
ATOM 1665 C CA . ALA A 1 206 ? 17.014 1.206 -10.899 1.00 91.81 206 ALA A CA 1
ATOM 1666 C C . ALA A 1 206 ? 18.520 1.225 -10.588 1.00 91.81 206 ALA A C 1
ATOM 1668 O O . ALA A 1 206 ? 18.918 1.112 -9.428 1.00 91.81 206 ALA A O 1
ATOM 1669 N N . GLU A 1 207 ? 19.367 1.412 -11.599 1.00 91.75 207 GLU A N 1
ATOM 1670 C CA . GLU A 1 207 ? 20.815 1.528 -11.439 1.00 91.75 207 GLU A CA 1
ATOM 1671 C C . GLU A 1 207 ? 21.178 2.769 -10.617 1.00 91.75 207 GLU A C 1
ATOM 1673 O O . GLU A 1 207 ? 21.921 2.665 -9.639 1.00 91.75 207 GLU A O 1
ATOM 1678 N N . MET A 1 208 ? 20.586 3.929 -10.928 1.00 88.50 208 MET A N 1
ATOM 1679 C CA . MET A 1 208 ? 20.785 5.145 -10.135 1.00 88.50 208 MET A CA 1
ATOM 1680 C C . MET A 1 208 ? 20.354 4.956 -8.678 1.00 88.50 208 MET A C 1
ATOM 1682 O O . MET A 1 208 ? 21.055 5.409 -7.772 1.00 88.50 208 MET A O 1
ATOM 1686 N N . TYR A 1 209 ? 19.233 4.267 -8.432 1.00 89.75 209 TYR A N 1
ATOM 1687 C CA . TYR A 1 209 ? 18.765 3.949 -7.081 1.00 89.75 209 TYR A CA 1
ATOM 1688 C C . TYR A 1 209 ? 19.801 3.119 -6.317 1.00 89.75 209 TYR A C 1
ATOM 1690 O O . TYR A 1 209 ? 20.199 3.485 -5.208 1.00 89.75 209 TYR A O 1
ATOM 1698 N N . ARG A 1 210 ? 20.291 2.041 -6.936 1.00 91.00 210 ARG A N 1
ATOM 1699 C CA . ARG A 1 210 ? 21.310 1.153 -6.358 1.00 91.00 210 ARG A CA 1
ATOM 1700 C C . ARG A 1 210 ? 22.607 1.899 -6.060 1.00 91.00 210 ARG A C 1
ATOM 1702 O O . ARG A 1 210 ? 23.159 1.735 -4.974 1.00 91.00 210 ARG A O 1
ATOM 1709 N N . ILE A 1 211 ? 23.068 2.751 -6.979 1.00 88.75 211 ILE A N 1
ATOM 1710 C CA . ILE A 1 211 ? 24.265 3.583 -6.788 1.00 88.75 211 ILE A CA 1
ATOM 1711 C C . ILE A 1 211 ? 24.065 4.559 -5.627 1.00 88.75 211 ILE A C 1
ATOM 1713 O O . ILE A 1 211 ? 24.924 4.638 -4.748 1.00 88.75 211 ILE A O 1
ATOM 1717 N N . PHE A 1 212 ? 22.943 5.283 -5.595 1.00 85.44 212 PHE A N 1
ATOM 1718 C CA . PHE A 1 212 ? 22.656 6.263 -4.548 1.00 85.44 212 PHE A CA 1
ATOM 1719 C C . PHE A 1 212 ? 22.702 5.619 -3.161 1.00 85.44 212 PHE A C 1
ATOM 1721 O O . PHE A 1 212 ? 23.454 6.071 -2.297 1.00 85.44 212 PHE A O 1
ATOM 1728 N N . TYR A 1 213 ? 21.967 4.524 -2.958 1.00 82.69 213 TYR A N 1
ATOM 1729 C CA . TYR A 1 213 ? 21.934 3.860 -1.657 1.00 82.69 213 TYR A CA 1
ATOM 1730 C C . TYR A 1 213 ? 23.247 3.144 -1.322 1.00 82.69 213 TYR A C 1
ATOM 1732 O O . TYR A 1 213 ? 23.657 3.165 -0.163 1.00 82.69 213 TYR A O 1
ATOM 1740 N N . HIS A 1 214 ? 23.981 2.619 -2.308 1.00 82.88 214 HIS A N 1
ATOM 1741 C CA . HIS A 1 214 ? 25.340 2.123 -2.079 1.00 82.88 214 HIS A CA 1
ATOM 1742 C C . HIS A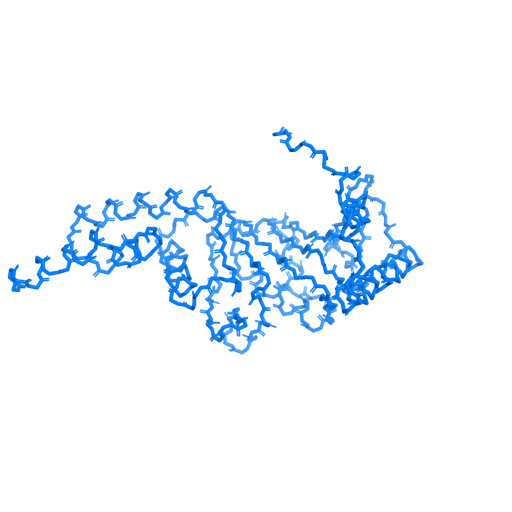 1 214 ? 26.267 3.225 -1.542 1.00 82.88 214 HIS A C 1
ATOM 1744 O O . HIS A 1 214 ? 26.984 3.008 -0.566 1.00 82.88 214 HIS A O 1
ATOM 1750 N N . LEU A 1 215 ? 26.228 4.426 -2.130 1.00 80.81 215 LEU A N 1
ATOM 1751 C CA . LEU A 1 215 ? 27.022 5.570 -1.675 1.00 80.81 215 LEU A CA 1
ATOM 1752 C C . LEU A 1 215 ? 26.581 6.071 -0.296 1.00 80.81 215 LEU A C 1
ATOM 1754 O O . LEU A 1 215 ? 27.436 6.381 0.530 1.00 80.81 215 LEU A O 1
ATOM 1758 N N . VAL A 1 216 ? 25.274 6.119 -0.019 1.00 75.56 216 VAL A N 1
ATOM 1759 C CA . VAL A 1 216 ? 24.741 6.482 1.307 1.00 75.56 216 VAL A CA 1
ATOM 1760 C C . VAL A 1 216 ? 25.289 5.531 2.371 1.00 75.56 216 VAL A C 1
ATOM 1762 O O . VAL A 1 216 ? 25.857 5.984 3.363 1.00 75.56 216 VAL A O 1
ATOM 1765 N N . ILE A 1 217 ? 25.187 4.219 2.141 1.00 69.19 217 ILE A N 1
ATOM 1766 C CA . ILE A 1 217 ? 25.685 3.186 3.057 1.00 69.19 217 ILE A CA 1
ATOM 1767 C C . ILE A 1 217 ? 27.197 3.333 3.263 1.00 69.19 217 ILE A C 1
ATOM 1769 O O . ILE A 1 217 ? 27.671 3.342 4.400 1.00 69.19 217 ILE A O 1
ATOM 1773 N N . MET A 1 218 ? 27.959 3.502 2.179 1.00 63.12 218 MET A N 1
ATOM 1774 C CA . MET A 1 218 ? 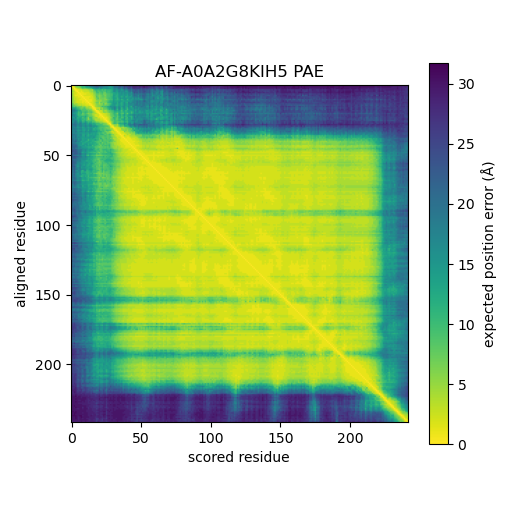29.410 3.683 2.255 1.00 63.12 218 MET A CA 1
ATOM 1775 C C . MET A 1 218 ? 29.798 4.961 3.009 1.00 63.12 218 MET A C 1
ATOM 1777 O O . MET A 1 218 ? 30.736 4.934 3.802 1.00 63.12 218 MET A O 1
ATOM 1781 N N . ASN A 1 219 ? 29.077 6.068 2.830 1.00 61.91 219 ASN A N 1
ATOM 1782 C CA . ASN A 1 219 ? 29.356 7.327 3.527 1.00 61.91 219 ASN A CA 1
ATOM 1783 C C . ASN A 1 219 ? 28.997 7.262 5.018 1.00 61.91 219 ASN A C 1
ATOM 1785 O O . ASN A 1 219 ? 29.767 7.754 5.844 1.00 61.91 219 ASN A O 1
ATOM 1789 N N . VAL A 1 220 ? 27.890 6.597 5.373 1.00 60.81 220 VAL A N 1
ATOM 1790 C CA . VAL A 1 220 ? 27.513 6.333 6.773 1.00 60.81 220 VAL A CA 1
ATOM 1791 C C . VAL A 1 220 ? 28.561 5.458 7.466 1.00 60.81 220 VAL A C 1
ATOM 1793 O O . VAL A 1 220 ? 28.923 5.729 8.608 1.00 60.81 220 VAL A O 1
ATOM 1796 N N . ILE A 1 221 ? 29.099 4.444 6.779 1.00 58.16 221 ILE A N 1
ATOM 1797 C CA . ILE A 1 221 ? 30.175 3.594 7.316 1.00 58.16 221 ILE A CA 1
ATOM 1798 C C . ILE A 1 221 ? 31.494 4.373 7.457 1.00 58.16 221 ILE A C 1
ATOM 1800 O O . ILE A 1 221 ? 32.236 4.152 8.413 1.00 58.16 221 ILE A O 1
ATOM 1804 N N . ASN A 1 222 ? 31.780 5.299 6.538 1.00 55.69 222 ASN A N 1
ATOM 1805 C CA . ASN A 1 222 ? 33.058 6.011 6.474 1.00 55.69 222 ASN A CA 1
ATOM 1806 C C . ASN A 1 222 ? 33.097 7.354 7.236 1.00 55.69 222 ASN A C 1
ATOM 1808 O O . ASN A 1 222 ? 34.142 8.002 7.221 1.00 55.69 222 ASN A O 1
ATOM 1812 N N . ASN A 1 223 ? 32.022 7.770 7.926 1.00 54.88 223 ASN A N 1
ATOM 1813 C CA . ASN A 1 223 ? 31.948 9.050 8.660 1.00 54.88 223 ASN A CA 1
ATOM 1814 C C . ASN A 1 223 ? 32.300 10.284 7.792 1.00 54.88 223 ASN A C 1
ATOM 1816 O O . ASN A 1 223 ? 32.918 11.237 8.269 1.00 54.88 223 ASN A O 1
ATOM 1820 N N . ILE A 1 224 ? 31.929 10.271 6.507 1.00 50.47 224 ILE A N 1
ATOM 1821 C CA . ILE A 1 224 ? 32.118 11.420 5.608 1.00 50.47 224 ILE A CA 1
ATOM 1822 C C . ILE A 1 224 ? 30.831 12.256 5.600 1.00 50.47 224 ILE A C 1
ATOM 1824 O O . ILE A 1 224 ? 29.735 11.707 5.516 1.00 50.47 224 ILE A O 1
ATOM 1828 N N . ASP A 1 225 ? 31.001 13.574 5.735 1.00 47.22 225 ASP A N 1
ATOM 1829 C CA . ASP A 1 225 ? 29.984 14.601 5.998 1.00 47.22 225 ASP A CA 1
ATOM 1830 C C . ASP A 1 225 ? 28.643 14.410 5.257 1.00 47.22 225 ASP A C 1
ATOM 1832 O O . ASP A 1 225 ? 28.583 14.277 4.032 1.00 47.22 225 ASP A O 1
ATOM 1836 N N . ILE A 1 226 ? 27.550 14.460 6.025 1.00 49.84 226 ILE A N 1
ATOM 1837 C CA . ILE A 1 226 ? 26.152 14.226 5.605 1.00 49.84 226 ILE A CA 1
ATOM 1838 C C . ILE A 1 226 ? 25.624 15.344 4.675 1.00 49.84 226 ILE A C 1
ATOM 1840 O O . ILE A 1 226 ? 24.571 15.206 4.049 1.00 49.84 226 ILE A O 1
ATOM 1844 N N . ASP A 1 227 ? 26.374 16.432 4.502 1.00 48.34 227 ASP A N 1
ATOM 1845 C CA . ASP A 1 227 ? 25.944 17.623 3.764 1.00 48.34 227 ASP A CA 1
ATOM 1846 C C . ASP A 1 227 ? 25.771 17.418 2.247 1.00 48.34 227 ASP A C 1
ATOM 1848 O O . ASP A 1 227 ? 25.015 18.155 1.612 1.00 48.34 227 ASP A O 1
ATOM 1852 N N . ILE A 1 228 ? 26.366 16.375 1.652 1.00 48.44 228 ILE A N 1
ATOM 1853 C CA . ILE A 1 228 ? 26.129 16.031 0.235 1.00 48.44 228 ILE A CA 1
ATOM 1854 C C . ILE A 1 228 ? 24.747 15.379 0.033 1.00 48.44 228 ILE A C 1
ATOM 1856 O O . ILE A 1 228 ? 24.131 15.557 -1.017 1.00 48.44 228 ILE A O 1
ATOM 1860 N N . LEU A 1 229 ? 24.207 14.681 1.039 1.00 45.03 229 LEU A N 1
ATOM 1861 C CA . LEU A 1 229 ? 22.892 14.025 0.951 1.00 45.03 229 LEU A CA 1
ATOM 1862 C C . LEU A 1 229 ? 21.748 15.047 0.944 1.00 45.03 229 LEU A C 1
ATOM 1864 O O . LEU A 1 229 ? 20.783 14.905 0.193 1.00 45.03 229 LEU A O 1
ATOM 1868 N N . ASN A 1 230 ? 21.914 16.142 1.687 1.00 42.84 230 ASN A N 1
ATOM 1869 C CA . ASN A 1 230 ? 20.967 17.254 1.699 1.00 42.84 230 ASN A CA 1
ATOM 1870 C C . ASN A 1 230 ? 20.884 17.990 0.350 1.00 42.84 230 ASN A C 1
ATOM 1872 O O . ASN A 1 230 ? 19.873 18.632 0.087 1.00 42.84 230 ASN A O 1
ATOM 1876 N N . LEU A 1 231 ? 21.896 17.914 -0.520 1.00 43.59 231 LEU A N 1
ATOM 1877 C CA . LEU A 1 231 ? 21.857 18.550 -1.846 1.00 43.59 231 LEU A CA 1
ATOM 1878 C C . LEU A 1 231 ? 20.958 17.799 -2.844 1.00 43.59 231 LEU A C 1
ATOM 1880 O O . LEU A 1 231 ? 20.363 18.432 -3.720 1.00 43.59 231 LEU A O 1
ATOM 1884 N N . PHE A 1 232 ? 20.808 16.480 -2.686 1.00 45.66 232 PHE A N 1
ATOM 1885 C CA . PHE A 1 232 ? 19.926 15.671 -3.534 1.00 45.66 232 PHE A CA 1
ATOM 1886 C C . PHE A 1 232 ? 18.469 15.670 -3.046 1.00 45.66 232 PHE A C 1
ATOM 1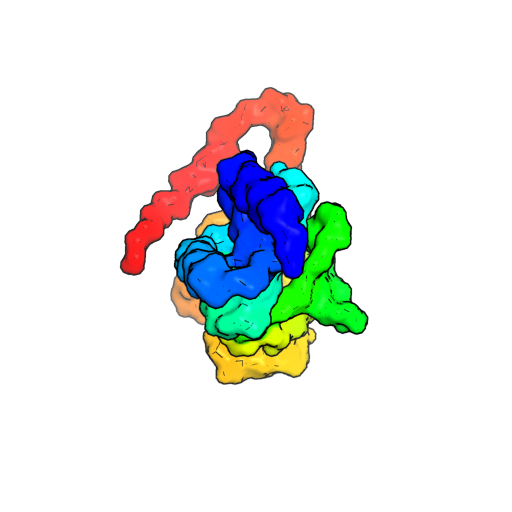888 O O . PHE A 1 232 ? 17.568 15.710 -3.878 1.00 45.66 232 PHE A O 1
ATOM 1895 N N . ASP A 1 233 ? 18.223 15.728 -1.731 1.00 42.47 233 ASP A N 1
ATOM 1896 C CA . ASP A 1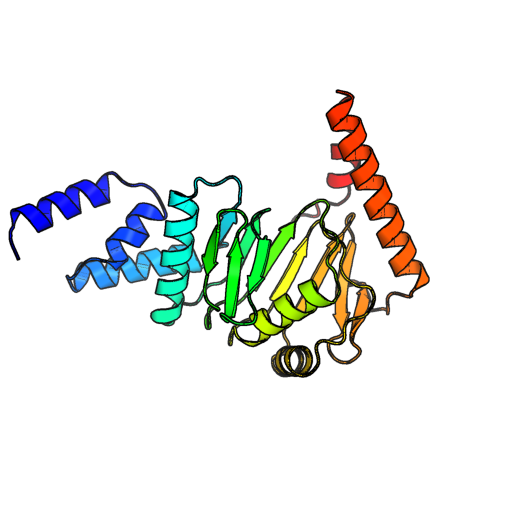 233 ? 16.856 15.831 -1.184 1.00 42.47 233 ASP A CA 1
ATOM 1897 C C . ASP A 1 233 ? 16.278 17.265 -1.242 1.00 42.47 233 ASP A C 1
ATOM 1899 O O . ASP A 1 233 ? 15.073 17.441 -1.429 1.00 42.47 233 ASP A O 1
ATOM 1903 N N . ASN A 1 234 ? 17.104 18.320 -1.141 1.00 36.19 234 ASN A N 1
ATOM 1904 C CA . ASN A 1 234 ? 16.610 19.712 -1.125 1.00 36.19 234 ASN A CA 1
ATOM 1905 C C . ASN A 1 234 ? 16.421 20.359 -2.505 1.00 36.19 234 ASN A C 1
ATOM 1907 O O . ASN A 1 234 ? 16.000 21.513 -2.574 1.00 36.19 234 ASN A O 1
ATOM 1911 N N . THR A 1 235 ? 16.697 19.665 -3.610 1.00 35.44 235 THR A N 1
ATOM 1912 C CA . THR A 1 235 ? 16.437 20.220 -4.952 1.00 35.44 235 THR A CA 1
ATOM 1913 C C . THR A 1 235 ? 14.995 20.019 -5.434 1.00 35.44 235 THR A C 1
ATOM 1915 O O . THR A 1 235 ? 14.611 20.639 -6.423 1.00 35.44 235 THR A O 1
ATOM 1918 N N . TYR A 1 236 ? 14.157 19.265 -4.704 1.00 38.69 236 TYR A N 1
ATOM 1919 C CA . TYR A 1 236 ? 12.744 19.048 -5.060 1.00 38.69 236 TYR A CA 1
ATOM 1920 C C . TYR A 1 236 ? 11.761 19.081 -3.877 1.00 38.69 236 TYR A C 1
ATOM 1922 O O . TYR A 1 236 ? 10.675 18.504 -3.953 1.00 38.69 236 TYR A O 1
ATOM 1930 N N . THR A 1 237 ? 12.056 19.827 -2.809 1.00 29.80 237 THR A N 1
ATOM 1931 C CA . THR A 1 237 ? 11.022 20.275 -1.859 1.00 29.80 237 THR A CA 1
ATOM 1932 C C . THR A 1 237 ? 10.166 21.374 -2.497 1.00 29.80 237 THR A C 1
ATOM 1934 O O . THR A 1 237 ? 10.183 22.538 -2.103 1.00 29.80 237 THR A O 1
ATOM 1937 N N . PHE A 1 238 ? 9.364 21.007 -3.500 1.00 28.48 238 PHE A N 1
ATOM 1938 C CA . PHE A 1 238 ? 8.198 21.811 -3.834 1.00 28.48 238 PHE A CA 1
ATOM 1939 C C . PHE A 1 238 ? 7.170 21.629 -2.721 1.00 28.48 238 PHE A C 1
ATOM 1941 O O . PHE A 1 238 ? 6.583 20.564 -2.547 1.00 28.48 238 PHE A O 1
ATOM 1948 N N . SER A 1 239 ? 6.999 22.708 -1.958 1.00 27.66 239 SER A N 1
ATOM 1949 C CA . SER A 1 239 ? 5.814 23.045 -1.176 1.00 27.66 239 SER A CA 1
ATOM 1950 C C . SER A 1 239 ? 4.563 22.324 -1.684 1.00 27.66 239 SER A C 1
ATOM 1952 O O . SER A 1 239 ? 4.042 22.651 -2.751 1.00 27.66 239 SER A O 1
ATOM 1954 N N . PHE A 1 240 ? 4.041 21.397 -0.883 1.00 30.92 240 PHE A N 1
ATOM 1955 C CA . PHE A 1 240 ? 2.656 20.964 -0.997 1.00 30.92 240 PHE A CA 1
ATOM 1956 C C . PHE A 1 240 ? 1.755 22.170 -0.697 1.00 30.92 240 PHE A C 1
ATOM 1958 O O . PHE A 1 240 ? 1.558 22.534 0.460 1.00 30.92 240 PHE A O 1
ATOM 1965 N N . CYS A 1 241 ? 1.219 22.799 -1.740 1.00 26.11 241 CYS A N 1
ATOM 1966 C CA . CYS A 1 241 ? 0.005 23.598 -1.640 1.00 26.11 241 CYS A CA 1
ATOM 1967 C C . CYS A 1 241 ? -1.115 22.829 -2.346 1.00 26.11 241 CYS A C 1
ATOM 1969 O O . CYS A 1 241 ? -1.003 22.568 -3.540 1.00 26.11 241 CYS A O 1
ATOM 1971 N N . PHE A 1 242 ? -2.096 22.448 -1.521 1.00 32.44 242 PHE A N 1
ATOM 1972 C CA . PHE A 1 242 ? -3.474 21.994 -1.757 1.00 32.44 242 PHE A CA 1
ATOM 1973 C C . PHE A 1 242 ? -3.966 21.819 -3.197 1.00 32.44 242 PHE A C 1
ATOM 1975 O O . PHE A 1 242 ? -3.938 22.803 -3.969 1.00 32.44 242 PHE A O 1
#

Nearest PDB structures (foldseek):
  4kxf-assembly6_L  TM=3.984E-01  e=3.778E-01  Mus musculus
  4kxf-assembly4_F  TM=3.399E-01  e=3.778E-01  Mus muscu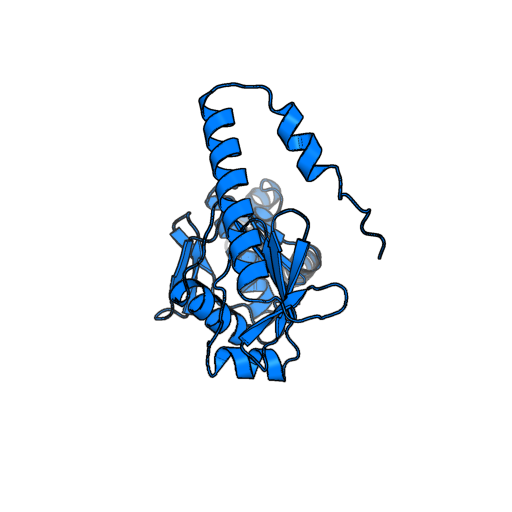lus
  4kxf-assembly1_K  TM=4.468E-01  e=9.821E-01  Mus musculus
  7cm9-assembly2_D  TM=2.989E-01  e=6.466E-01  Psychrobacter sp.
  8ruy-assembly1_I  TM=3.643E-01 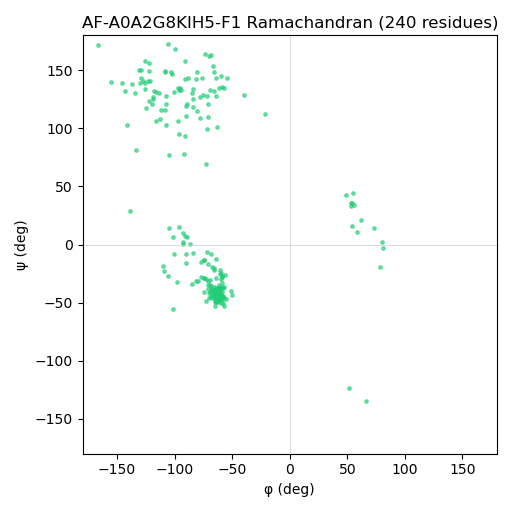 e=3.653E+00  Chlamydomonas reinhardtii

Sequence (242 aa):
MNSIAARNLHDYLNRIQGCDRLAAFVCSNTKEQLEEGSKAIRNVCQKEVDVSWFHKETRQRSTINLLESASKKNIPITSIVCHESLRCINDAADKMIFKSGLAMNHLTTLQEIWFEQREKEYTEDEFHAILKFAAKCDQLMTVKFVHSLLPQFVNAGEAQAILLARNCEVFFHTLGVWYFLDLSTGSWQFRIGRHFLSNEDFENAAEMYRIFYHLVIMNVINNIDIDILNLFDNTYTFSFCF

Foldseek 3Di:
DDPVVVVVLVVVLVPDDDLQSLLSLLVDDDPVSVVVSLVVLLVQQVDEAELEPPDDPSSNQSSLSSQQSCLVVLRAREEYEDHQWFDAQDLVVLWTATPSRDTHHARQRYAEYEYEHAPAEDDQVRVLSVLQSLLPNNNHQEYEYENYQYDQFHDSDPSLVSCVVVNRWYWYDHQLFIWTQPSVGRHIAGPPPRHTQDPVNSVVRVVVSVVVVVVVVVCVVVVPDPVVVCVSVVVRPDDDDD